Protein AF-A0AAW2YTI5-F1 (afdb_monomer_lite)

Radius of gyration: 18.24 Å; chains: 1; bounding box: 39×49×53 Å

InterPro domains:
  IPR006816 ELMO domain [PF04727] (7-137)
  IPR006816 ELMO domain [PS51335] (1-170)
  IPR050868 Engulfment and cell motility domain-containing protein [PTHR12771] (9-167)

Organism: NCBI:txid1008807

Sequence (194 aa):
MYRETVHNDPRWPEVGFQGSNPSTDFRGMGLLSLTSLLYIAQVHSDKAIRMTTRTYPLCCTIINITNYVMSKLSKPGPKNTGSVVDNKSPMLKLMEGEMKSVDFQKRCLVNNQAFLFEEMLWMVTELFDAIWTTRQEGWDISELKNNETAHYFKFGEVFKETKSVVNATLDKHPPHYGTFKYLLNFDGLYDYNK

Secondary structure (DSSP, 8-state):
-TTTSSSS-THHHHTT-SSS-GGGGGGTTHHHHHHHHHHHHHHSHHHHHHHTTSSS-HHHHHHHHHHHHHHHHSPPS------------HHHHHHHHHHHSHHHHHHHHHHT---HHHHHHHHHHHHHHHHHHHHHTTS-HHHHHH-HHHHHHHHHHHHHHHHHHHHHHHTT--SSHHHHHHHTTGGGT--TT-

pLDDT: mean 85.11, std 15.08, range [34.66, 97.62]

Foldseek 3Di:
DVVVCQAQCQCLVLQAAPGRGNCVLCPPPNVQLVVLVVCCCVPVVVVSVVCSPDLHRLSSVLSVLSVVLVVQQDFDPDDPDPDPDPRGGLSRQQLVLACPDPVQVVCCVVVVDRPSSSVVSVLLSVLLVLLLVQVCVPDDVVCCVVPVPVVVVSSVVSVVVSSVLLVVLSVVSDSYVVSSSVSSVVVVRDPVPD

Structure (mmCIF, N/CA/C/O backbone):
data_AF-A0AAW2YTI5-F1
#
_entry.id   AF-A0AAW2YTI5-F1
#
loop_
_atom_site.group_PDB
_atom_site.id
_atom_site.type_symbol
_atom_site.label_atom_id
_atom_site.label_alt_id
_atom_site.label_comp_id
_atom_site.label_asym_id
_atom_site.label_entity_id
_atom_site.label_seq_id
_atom_site.pdbx_PDB_ins_code
_atom_site.Cartn_x
_atom_site.Cartn_y
_atom_site.Cartn_z
_atom_site.occupancy
_atom_site.B_iso_or_equiv
_atom_site.auth_seq_id
_atom_site.auth_comp_id
_atom_site.auth_asym_id
_atom_site.auth_atom_id
_atom_site.pdbx_PDB_model_num
ATOM 1 N N . MET A 1 1 ? 21.806 -26.061 -1.133 1.00 45.19 1 MET A N 1
ATOM 2 C CA . MET A 1 1 ? 20.938 -26.033 -2.330 1.00 45.19 1 MET A CA 1
ATOM 3 C C . MET A 1 1 ? 19.804 -25.007 -2.260 1.00 45.19 1 MET A C 1
ATOM 5 O O . MET A 1 1 ? 19.771 -24.172 -3.141 1.00 45.19 1 MET A O 1
ATOM 9 N N . TYR A 1 2 ? 18.926 -24.965 -1.242 1.00 48.97 2 TYR A N 1
ATOM 10 C CA . TYR A 1 2 ? 17.795 -23.999 -1.224 1.00 48.97 2 TYR A CA 1
ATOM 11 C C . TYR A 1 2 ? 18.155 -22.520 -0.960 1.00 48.97 2 TYR A C 1
ATOM 13 O O . TYR A 1 2 ? 17.399 -21.632 -1.334 1.00 48.97 2 TYR A O 1
ATOM 21 N N . ARG A 1 3 ? 19.279 -22.228 -0.289 1.00 50.12 3 ARG A N 1
ATOM 22 C CA . ARG A 1 3 ? 19.671 -20.841 0.048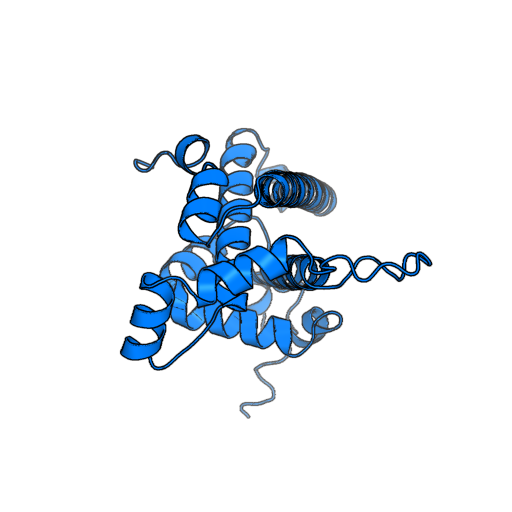 1.00 50.12 3 ARG A CA 1
ATOM 23 C C . ARG A 1 3 ? 20.358 -20.091 -1.098 1.00 50.12 3 ARG A C 1
ATOM 25 O O . ARG A 1 3 ? 20.336 -18.869 -1.104 1.00 50.12 3 ARG A O 1
ATOM 32 N N . GLU A 1 4 ? 20.948 -20.803 -2.054 1.00 51.00 4 GLU A N 1
ATOM 33 C CA . GLU A 1 4 ? 21.700 -20.188 -3.160 1.00 51.00 4 GLU A CA 1
ATOM 34 C C . GLU A 1 4 ? 20.786 -19.695 -4.287 1.00 51.00 4 GLU A C 1
ATOM 36 O O . GLU A 1 4 ? 21.157 -18.767 -4.989 1.00 51.00 4 GLU A O 1
ATOM 41 N N . THR A 1 5 ? 19.574 -20.246 -4.421 1.00 57.03 5 THR A N 1
ATOM 42 C CA . THR A 1 5 ? 18.624 -19.890 -5.490 1.00 57.03 5 THR A CA 1
ATOM 43 C C . THR A 1 5 ? 17.736 -18.687 -5.165 1.00 57.03 5 THR A C 1
ATOM 45 O O . THR A 1 5 ? 17.035 -18.199 -6.040 1.00 57.03 5 THR A O 1
ATOM 48 N N . VAL A 1 6 ? 17.711 -18.221 -3.910 1.00 65.25 6 VAL A N 1
ATOM 49 C CA . VAL A 1 6 ? 16.888 -17.065 -3.494 1.00 65.25 6 VAL A CA 1
ATOM 50 C C . VAL A 1 6 ? 17.584 -15.746 -3.840 1.00 65.25 6 VAL A C 1
ATOM 52 O O . VAL A 1 6 ? 16.923 -14.747 -4.111 1.00 65.25 6 VAL A O 1
ATOM 55 N N . HIS A 1 7 ? 18.916 -15.741 -3.862 1.00 73.56 7 HIS A N 1
ATOM 56 C CA . HIS A 1 7 ? 19.713 -14.597 -4.281 1.00 73.56 7 HIS A CA 1
ATOM 57 C C . HIS A 1 7 ? 20.048 -14.730 -5.768 1.00 73.56 7 HIS A C 1
ATOM 59 O O . HIS A 1 7 ? 20.481 -15.785 -6.212 1.00 73.56 7 HIS A O 1
ATOM 65 N N . ASN A 1 8 ? 19.903 -13.641 -6.517 1.00 80.06 8 ASN A N 1
ATOM 66 C CA . ASN A 1 8 ? 20.180 -13.556 -7.952 1.00 80.06 8 ASN A CA 1
ATOM 67 C C . ASN A 1 8 ? 19.191 -14.302 -8.869 1.00 80.06 8 ASN A C 1
ATOM 69 O O . ASN A 1 8 ? 19.580 -14.778 -9.932 1.00 80.06 8 ASN A O 1
ATOM 73 N N . ASP A 1 9 ? 17.910 -14.349 -8.498 1.00 86.12 9 ASP A N 1
ATOM 74 C CA . ASP A 1 9 ? 16.844 -14.875 -9.362 1.00 86.12 9 ASP A CA 1
ATOM 75 C C . ASP A 1 9 ? 16.260 -13.755 -10.256 1.00 86.12 9 ASP A C 1
ATOM 77 O O . ASP A 1 9 ? 15.868 -12.704 -9.734 1.00 86.12 9 ASP A O 1
ATOM 81 N N . PRO A 1 10 ? 16.187 -13.933 -11.589 1.00 86.75 10 PRO A N 1
ATOM 82 C CA . PRO A 1 10 ? 15.644 -12.925 -12.504 1.00 86.75 10 PRO A CA 1
ATOM 83 C C . PRO A 1 10 ? 14.136 -12.679 -12.344 1.00 86.75 10 PRO A C 1
ATOM 85 O O . PRO A 1 10 ? 13.635 -11.690 -12.870 1.00 86.75 10 PRO A O 1
ATOM 88 N N . ARG A 1 11 ? 13.417 -13.524 -11.593 1.00 89.62 11 ARG A N 1
ATOM 89 C CA . ARG A 1 11 ? 11.980 -13.360 -11.330 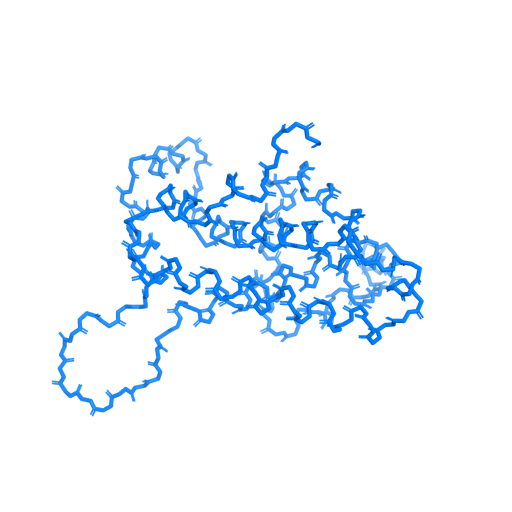1.00 89.62 11 ARG A CA 1
ATOM 90 C C . ARG A 1 11 ? 11.671 -12.293 -10.280 1.00 89.62 11 ARG A C 1
ATOM 92 O O . ARG A 1 11 ? 10.539 -11.829 -10.192 1.00 89.62 11 ARG A O 1
ATOM 99 N N . TRP A 1 12 ? 12.647 -11.868 -9.473 1.00 92.88 12 TRP A N 1
ATOM 100 C CA . TRP A 1 12 ? 12.417 -10.819 -8.469 1.00 92.88 12 TRP A CA 1
ATOM 101 C C . TRP A 1 12 ? 12.031 -9.461 -9.084 1.00 92.88 12 TRP A C 1
ATOM 103 O O . TRP A 1 12 ? 11.065 -8.856 -8.610 1.00 92.88 12 TRP A O 1
ATOM 113 N N . PRO A 1 13 ? 12.689 -8.995 -10.162 1.00 91.38 13 PRO A N 1
ATOM 114 C CA . PRO A 1 13 ? 12.209 -7.855 -10.937 1.00 91.38 13 PRO A CA 1
ATOM 115 C C . PRO A 1 13 ? 10.782 -8.004 -11.479 1.00 91.38 13 PRO A C 1
ATOM 117 O O . PRO A 1 13 ? 10.057 -7.015 -11.517 1.00 91.38 13 PRO A O 1
ATOM 120 N N . GLU A 1 14 ? 10.344 -9.216 -11.845 1.00 90.56 14 GLU A N 1
ATOM 121 C CA . GLU A 1 14 ? 8.995 -9.450 -12.397 1.00 90.56 14 GLU A CA 1
ATOM 122 C C . GLU A 1 14 ? 7.881 -9.144 -11.386 1.00 90.56 14 GLU A C 1
ATOM 124 O O . GLU A 1 14 ? 6.795 -8.716 -11.767 1.00 90.56 14 GLU A O 1
ATOM 129 N N . VAL A 1 15 ? 8.151 -9.312 -10.087 1.00 91.81 15 VAL A N 1
ATOM 130 C CA . VAL A 1 15 ? 7.223 -8.929 -9.006 1.00 91.81 15 VAL A CA 1
ATOM 131 C C . VAL A 1 15 ? 7.500 -7.523 -8.452 1.00 91.81 15 VAL A C 1
ATOM 133 O O . VAL A 1 15 ? 6.789 -7.036 -7.572 1.00 91.81 15 VAL A O 1
ATOM 136 N N . GLY A 1 16 ? 8.504 -6.829 -8.995 1.00 92.75 16 GLY A N 1
ATOM 137 C CA . GLY A 1 16 ? 8.783 -5.426 -8.710 1.00 92.75 16 GLY A CA 1
ATOM 138 C C . GLY A 1 16 ? 9.789 -5.165 -7.590 1.00 92.75 16 GLY A C 1
ATOM 139 O O . GLY A 1 16 ? 9.634 -4.164 -6.893 1.00 92.75 16 GLY A O 1
ATOM 140 N N . PHE A 1 17 ? 10.784 -6.035 -7.387 1.00 93.88 17 PHE A N 1
ATOM 141 C CA . PHE A 1 17 ? 12.017 -5.676 -6.665 1.00 93.88 17 PHE A CA 1
ATOM 142 C C . PHE A 1 17 ? 12.999 -4.935 -7.589 1.00 93.88 17 PHE A C 1
ATOM 144 O O . PHE A 1 17 ? 12.966 -5.132 -8.802 1.00 93.88 17 PHE A O 1
ATOM 151 N N . GLN A 1 18 ? 13.896 -4.105 -7.040 1.00 88.94 18 GLN A N 1
ATOM 152 C CA . GLN A 1 18 ? 14.843 -3.314 -7.844 1.00 88.94 18 GLN A CA 1
ATOM 153 C C . GLN A 1 18 ? 15.870 -4.181 -8.597 1.00 88.94 18 GLN A C 1
ATOM 155 O O . GLN A 1 18 ? 16.417 -3.762 -9.616 1.00 88.94 18 GLN A O 1
ATOM 160 N N . GLY A 1 19 ? 16.147 -5.393 -8.117 1.00 87.50 19 GLY A N 1
ATOM 161 C CA . GLY A 1 19 ? 17.081 -6.303 -8.766 1.00 87.50 19 GLY A CA 1
ATOM 162 C C . GLY A 1 19 ? 16.820 -7.762 -8.428 1.00 87.50 19 GLY A C 1
ATOM 163 O O . GLY A 1 19 ? 15.859 -8.117 -7.751 1.00 87.50 19 GLY A O 1
ATOM 164 N N . SER A 1 20 ? 17.729 -8.622 -8.873 1.00 86.56 20 SER A N 1
ATOM 165 C CA . SER A 1 20 ? 17.671 -10.071 -8.663 1.00 86.56 20 SER A CA 1
ATOM 166 C C . SER A 1 20 ? 17.970 -10.501 -7.218 1.00 86.56 20 SER A C 1
ATOM 168 O O . SER A 1 20 ? 17.954 -11.690 -6.905 1.00 86.56 20 SER A O 1
ATOM 170 N N . ASN A 1 21 ? 18.269 -9.562 -6.316 1.00 88.56 21 ASN A N 1
ATOM 171 C CA . ASN A 1 21 ? 18.487 -9.832 -4.901 1.00 88.56 21 ASN A CA 1
ATOM 172 C C . ASN A 1 21 ? 17.593 -8.930 -4.026 1.00 88.56 21 ASN A C 1
ATOM 174 O O . ASN A 1 21 ? 17.994 -7.803 -3.705 1.00 88.56 21 ASN A O 1
ATOM 178 N N . PRO A 1 22 ? 16.428 -9.433 -3.578 1.00 87.19 22 PRO A N 1
ATOM 179 C CA . PRO A 1 22 ? 15.433 -8.637 -2.859 1.00 87.19 22 PRO A CA 1
ATOM 180 C C . PRO A 1 22 ? 15.916 -8.184 -1.476 1.00 87.19 22 PRO A C 1
ATOM 182 O O . PRO A 1 22 ? 15.353 -7.265 -0.886 1.00 87.19 22 PRO A O 1
ATOM 185 N N . SER A 1 23 ? 16.978 -8.795 -0.928 1.00 85.69 23 SER A N 1
ATOM 186 C CA . SER A 1 23 ? 17.514 -8.401 0.382 1.00 85.69 23 SER A CA 1
ATOM 187 C C . SER A 1 23 ? 17.994 -6.948 0.414 1.00 85.69 23 SER A C 1
ATOM 189 O O . SER A 1 23 ? 17.976 -6.312 1.469 1.00 85.69 23 SER A O 1
ATOM 191 N N . THR A 1 24 ? 18.387 -6.403 -0.740 1.00 85.12 24 THR A N 1
ATOM 192 C CA . THR A 1 24 ? 18.879 -5.027 -0.859 1.00 85.12 24 THR A CA 1
ATOM 193 C C . THR A 1 24 ? 17.763 -3.979 -0.773 1.00 85.12 24 THR A C 1
ATOM 195 O O . THR A 1 24 ? 18.015 -2.856 -0.327 1.00 85.12 24 THR A O 1
ATOM 198 N N . ASP A 1 25 ? 16.526 -4.340 -1.110 1.00 86.50 25 ASP A N 1
ATOM 199 C CA . ASP A 1 25 ? 15.356 -3.457 -1.053 1.00 86.50 25 ASP A CA 1
ATOM 200 C C . ASP A 1 25 ? 14.852 -3.260 0.387 1.00 86.50 25 ASP A C 1
ATOM 202 O O . ASP A 1 25 ? 14.301 -2.216 0.741 1.00 86.50 25 ASP A O 1
ATOM 206 N N . PHE A 1 26 ? 15.112 -4.222 1.277 1.00 87.25 26 PHE A N 1
ATOM 207 C CA . PHE A 1 26 ? 14.678 -4.167 2.676 1.00 87.25 26 PHE A CA 1
ATOM 208 C C . PHE A 1 26 ? 15.555 -3.290 3.581 1.00 87.25 26 PHE A C 1
ATOM 210 O O . PHE A 1 26 ? 15.315 -3.229 4.784 1.00 87.25 26 PHE A O 1
ATOM 217 N N . ARG A 1 27 ? 16.551 -2.569 3.049 1.00 77.94 27 ARG A N 1
ATOM 218 C CA . ARG A 1 27 ? 17.496 -1.775 3.864 1.00 77.94 27 ARG A CA 1
ATOM 219 C C . ARG A 1 27 ? 16.834 -0.686 4.722 1.00 77.94 27 ARG A C 1
ATOM 221 O O . ARG A 1 27 ? 17.380 -0.349 5.766 1.00 77.94 27 ARG A O 1
ATOM 228 N N . GLY A 1 28 ? 15.684 -0.146 4.307 1.00 74.00 28 GLY A N 1
ATOM 229 C CA . GLY A 1 28 ? 14.976 0.908 5.049 1.00 74.00 28 GLY A CA 1
ATOM 230 C C . GLY A 1 28 ? 14.057 0.393 6.164 1.00 74.00 28 GLY A C 1
ATOM 231 O O . GLY A 1 28 ? 14.125 0.868 7.291 1.00 74.00 28 GLY A O 1
ATOM 232 N N . MET A 1 29 ? 13.202 -0.584 5.851 1.00 88.69 29 MET A N 1
ATOM 233 C CA . MET A 1 29 ? 12.127 -1.059 6.742 1.00 88.69 29 MET A CA 1
ATOM 234 C C . MET A 1 29 ? 12.334 -2.489 7.264 1.00 88.69 29 MET A C 1
ATOM 236 O O . MET A 1 29 ? 11.550 -2.970 8.083 1.00 88.69 29 MET A O 1
ATOM 240 N N . GLY A 1 30 ? 13.382 -3.174 6.801 1.00 90.94 30 GLY A N 1
ATOM 241 C CA . GLY A 1 30 ? 13.791 -4.496 7.259 1.00 90.94 30 GLY A CA 1
ATOM 242 C C . GLY A 1 30 ? 12.652 -5.510 7.274 1.00 90.94 30 GLY A C 1
ATOM 243 O O . GLY A 1 30 ? 11.911 -5.672 6.301 1.00 90.94 30 GLY A O 1
ATOM 244 N N . LEU A 1 31 ? 12.513 -6.173 8.423 1.00 92.38 31 LEU A N 1
ATOM 245 C CA . LEU A 1 31 ? 11.520 -7.215 8.654 1.00 92.38 31 LEU A CA 1
ATOM 246 C C . LEU A 1 31 ? 10.077 -6.719 8.493 1.00 92.38 31 LEU A C 1
ATOM 248 O O . LEU A 1 31 ? 9.251 -7.499 8.038 1.00 92.38 31 LEU A O 1
ATOM 252 N N . LEU A 1 32 ? 9.775 -5.447 8.794 1.00 93.25 32 LEU A N 1
ATOM 253 C CA . LEU A 1 32 ? 8.405 -4.933 8.681 1.00 93.25 32 LEU A CA 1
ATOM 254 C C . LEU A 1 32 ? 7.916 -4.971 7.232 1.00 93.25 32 LEU A C 1
ATOM 256 O O . LEU A 1 32 ? 6.821 -5.443 6.958 1.00 93.25 32 LEU A O 1
ATOM 260 N N . SER A 1 33 ? 8.744 -4.528 6.285 1.00 93.81 33 SER A N 1
ATOM 261 C CA . SER A 1 33 ? 8.383 -4.622 4.869 1.00 93.81 33 SER A CA 1
ATOM 262 C C . SER A 1 33 ? 8.297 -6.064 4.374 1.00 93.81 33 SER A C 1
ATOM 264 O O . SER A 1 33 ? 7.489 -6.352 3.494 1.00 93.81 33 SER A O 1
ATOM 266 N N . LEU A 1 34 ? 9.094 -6.979 4.933 1.00 94.06 34 LEU A N 1
ATOM 267 C CA . LEU A 1 34 ? 8.994 -8.398 4.597 1.00 94.06 34 LEU A CA 1
ATOM 268 C C . LEU A 1 34 ? 7.668 -8.996 5.090 1.00 94.06 34 LEU A C 1
ATOM 270 O O . LEU A 1 34 ? 6.979 -9.659 4.317 1.00 94.06 34 LEU A O 1
ATOM 274 N N . THR A 1 35 ? 7.282 -8.748 6.344 1.00 94.12 35 THR A N 1
ATOM 275 C CA . THR A 1 35 ? 6.013 -9.250 6.896 1.00 94.12 35 THR A CA 1
ATOM 276 C C . THR A 1 35 ? 4.810 -8.628 6.194 1.00 94.12 35 THR A C 1
ATOM 278 O O . THR A 1 35 ? 3.861 -9.343 5.892 1.00 94.12 35 THR A O 1
ATOM 281 N N . SER A 1 36 ? 4.887 -7.344 5.833 1.00 94.62 36 SER A N 1
ATOM 282 C CA . SER A 1 36 ? 3.901 -6.660 4.989 1.00 94.62 36 SER A CA 1
ATOM 283 C C . SER A 1 36 ? 3.696 -7.345 3.632 1.00 94.62 36 SER A C 1
ATOM 285 O O . SER A 1 36 ? 2.563 -7.585 3.216 1.00 94.62 36 SER A O 1
ATOM 287 N N . LEU A 1 37 ? 4.786 -7.678 2.930 1.00 95.25 37 LEU A N 1
ATOM 288 C CA . LEU A 1 37 ? 4.711 -8.376 1.642 1.00 95.25 37 LEU A CA 1
ATOM 289 C C . LEU A 1 37 ? 4.126 -9.782 1.793 1.00 95.25 37 LEU A C 1
ATOM 291 O O . LEU A 1 37 ? 3.295 -10.184 0.982 1.00 95.25 37 LEU A O 1
ATOM 295 N N . LEU A 1 38 ? 4.531 -10.516 2.835 1.00 93.94 38 LEU A N 1
ATOM 296 C CA . LEU A 1 38 ? 4.000 -11.850 3.124 1.00 93.94 38 LEU A CA 1
ATOM 297 C C . LEU A 1 38 ? 2.502 -11.807 3.426 1.00 93.94 38 LEU A C 1
ATOM 299 O O . LEU A 1 38 ? 1.760 -12.621 2.883 1.00 93.94 38 LEU A O 1
ATOM 303 N N . TYR A 1 39 ? 2.059 -10.836 4.227 1.00 93.56 39 TYR A N 1
ATOM 304 C CA . TYR A 1 39 ? 0.644 -10.619 4.501 1.00 93.56 39 TYR A CA 1
ATOM 305 C C . TYR A 1 39 ? -0.146 -10.427 3.208 1.00 93.56 39 TYR A C 1
ATOM 307 O O . TYR A 1 39 ? -1.093 -11.161 2.948 1.00 93.56 39 TYR A O 1
ATOM 315 N N . ILE A 1 40 ? 0.278 -9.488 2.357 1.00 93.69 40 ILE A N 1
ATOM 316 C CA . ILE A 1 40 ? -0.415 -9.189 1.099 1.00 93.69 40 ILE A CA 1
ATOM 317 C C . ILE A 1 40 ? -0.439 -10.416 0.182 1.00 93.69 40 ILE A C 1
ATOM 319 O O . ILE A 1 40 ? -1.480 -10.733 -0.390 1.00 93.69 40 ILE A O 1
ATOM 323 N N . ALA A 1 41 ? 0.679 -11.136 0.069 1.00 93.62 41 ALA A N 1
ATOM 324 C CA . ALA A 1 41 ? 0.770 -12.332 -0.762 1.00 93.62 41 ALA A CA 1
ATOM 325 C C . ALA A 1 41 ? -0.140 -13.474 -0.277 1.00 93.62 41 ALA A C 1
ATOM 327 O O . ALA A 1 41 ? -0.602 -14.261 -1.097 1.00 93.62 41 ALA A O 1
ATOM 328 N N . GLN A 1 42 ? -0.399 -13.572 1.030 1.00 91.69 42 GLN A N 1
ATOM 329 C CA . GLN A 1 42 ? -1.220 -14.633 1.621 1.00 91.69 42 GLN A CA 1
ATOM 330 C C . GLN A 1 42 ? -2.703 -14.261 1.723 1.00 91.69 42 GLN A C 1
ATOM 332 O O . GLN A 1 42 ? -3.557 -15.118 1.523 1.00 91.69 42 GLN A O 1
ATOM 337 N N . VAL A 1 43 ? -3.013 -13.001 2.037 1.00 90.31 43 VAL A N 1
ATOM 338 C CA . VAL A 1 43 ? -4.378 -12.538 2.340 1.00 90.31 43 VAL A CA 1
ATOM 339 C C . VAL A 1 43 ? -5.047 -11.872 1.138 1.00 90.31 43 VAL A C 1
ATOM 341 O O . VAL A 1 43 ? -6.260 -11.979 0.965 1.00 90.31 43 VAL A O 1
ATOM 344 N N . HIS A 1 44 ? -4.270 -11.228 0.267 1.00 91.38 44 HIS A N 1
ATOM 345 C CA . HIS A 1 44 ? -4.767 -10.532 -0.924 1.00 91.38 44 HIS A CA 1
ATOM 346 C C . HIS A 1 44 ? -4.158 -11.085 -2.220 1.00 91.38 44 HIS A C 1
ATOM 348 O O . HIS A 1 44 ? -4.021 -10.345 -3.199 1.00 91.38 44 HIS A O 1
ATOM 354 N N . SER A 1 45 ? -3.820 -12.382 -2.233 1.00 92.75 45 SER A N 1
ATOM 355 C CA . SER A 1 45 ? -3.116 -13.078 -3.322 1.00 92.75 45 SER A CA 1
ATOM 356 C C . SER A 1 45 ? -3.653 -12.716 -4.704 1.00 92.75 45 SER A C 1
ATOM 358 O O . SER A 1 45 ? -2.900 -12.266 -5.563 1.00 92.75 45 SER A O 1
ATOM 360 N N . ASP A 1 46 ? -4.964 -12.829 -4.907 1.00 92.38 46 ASP A N 1
ATOM 361 C CA . ASP A 1 46 ? -5.578 -12.670 -6.225 1.00 92.38 46 ASP A CA 1
ATOM 362 C C . ASP A 1 46 ? -5.399 -11.256 -6.779 1.00 92.38 46 ASP A C 1
ATOM 364 O O . ASP A 1 46 ? -5.122 -11.073 -7.966 1.00 92.38 46 ASP A O 1
ATOM 368 N N . LYS A 1 47 ? -5.560 -10.232 -5.932 1.00 92.81 47 LYS A N 1
ATOM 369 C CA . LYS A 1 47 ? -5.400 -8.832 -6.346 1.00 92.81 47 LYS A CA 1
ATOM 370 C C . LYS A 1 47 ? -3.923 -8.455 -6.440 1.00 92.81 47 LYS A C 1
ATOM 372 O O . LYS A 1 47 ? -3.556 -7.759 -7.381 1.00 92.81 47 LYS A O 1
ATOM 377 N N . ALA A 1 48 ? -3.079 -8.965 -5.544 1.00 93.44 48 ALA A N 1
ATOM 378 C CA . ALA A 1 48 ? -1.635 -8.770 -5.601 1.00 93.44 48 ALA A CA 1
ATOM 379 C C . ALA A 1 48 ? -1.031 -9.345 -6.893 1.00 93.44 48 ALA A C 1
ATOM 381 O O . ALA A 1 48 ? -0.275 -8.648 -7.561 1.00 93.44 48 ALA A O 1
ATOM 382 N N . ILE A 1 49 ? -1.435 -10.553 -7.306 1.00 93.88 49 ILE A N 1
ATOM 383 C CA . ILE A 1 49 ? -1.021 -11.168 -8.578 1.00 93.88 49 ILE A CA 1
ATOM 384 C C . ILE A 1 49 ? -1.458 -10.310 -9.772 1.00 93.88 49 ILE A C 1
ATOM 386 O O . ILE A 1 49 ? -0.690 -10.117 -10.705 1.00 93.88 49 ILE A O 1
ATOM 390 N N . ARG A 1 50 ? -2.661 -9.722 -9.757 1.00 93.75 50 ARG A N 1
ATOM 391 C CA . ARG A 1 50 ? -3.049 -8.771 -10.818 1.00 93.75 50 ARG A CA 1
ATOM 392 C C . ARG A 1 50 ? -2.187 -7.510 -10.808 1.00 93.75 50 ARG A C 1
ATOM 394 O O . ARG A 1 50 ? -1.866 -6.978 -11.863 1.00 93.75 50 ARG A O 1
ATOM 401 N N . MET A 1 51 ? -1.792 -7.029 -9.632 1.00 94.69 51 MET A N 1
ATOM 402 C CA . MET A 1 51 ? -0.931 -5.854 -9.524 1.00 94.69 51 MET A CA 1
ATOM 403 C C . MET A 1 51 ? 0.505 -6.108 -10.015 1.00 94.69 51 MET A C 1
ATOM 405 O O . MET A 1 51 ? 1.174 -5.148 -10.389 1.00 94.69 51 MET A O 1
ATOM 409 N N . THR A 1 52 ? 0.987 -7.357 -10.091 1.00 93.12 52 THR A N 1
ATOM 410 C CA . THR A 1 52 ? 2.318 -7.635 -10.671 1.00 93.12 52 THR A CA 1
ATOM 411 C C . THR A 1 52 ? 2.367 -7.389 -12.178 1.00 93.12 52 THR A C 1
ATOM 413 O O . THR A 1 52 ? 3.448 -7.253 -12.734 1.00 93.12 52 THR A O 1
ATOM 416 N N . THR A 1 53 ? 1.220 -7.294 -12.860 1.00 91.06 53 THR A N 1
ATOM 417 C CA . THR A 1 53 ? 1.171 -6.955 -14.292 1.00 91.06 53 THR A CA 1
ATOM 418 C C . THR A 1 53 ? 1.139 -5.446 -14.543 1.00 91.06 53 THR A C 1
ATOM 420 O O . THR A 1 53 ? 1.020 -5.014 -15.692 1.00 91.06 53 THR A O 1
ATOM 423 N N . ARG A 1 54 ? 1.170 -4.622 -13.488 1.00 91.25 54 ARG A N 1
ATOM 424 C CA . ARG A 1 54 ? 1.215 -3.163 -13.613 1.00 91.25 54 ARG A CA 1
ATOM 425 C C . ARG A 1 54 ? 2.592 -2.721 -14.079 1.00 91.25 54 ARG A C 1
ATOM 427 O O . ARG A 1 54 ? 3.593 -3.403 -13.907 1.00 91.25 54 ARG A O 1
ATOM 434 N N . THR A 1 55 ? 2.646 -1.526 -14.652 1.00 91.38 55 THR A N 1
ATOM 435 C CA . THR A 1 55 ? 3.914 -0.934 -15.086 1.00 91.38 55 THR A CA 1
ATOM 436 C C . THR A 1 55 ? 4.743 -0.386 -13.927 1.00 91.38 55 THR A C 1
ATOM 438 O O . THR A 1 55 ? 5.882 -0.010 -14.161 1.00 91.38 55 THR A O 1
ATOM 441 N N . TYR A 1 56 ? 4.212 -0.303 -12.701 1.00 93.38 56 TYR A N 1
ATOM 442 C CA . TYR A 1 56 ? 4.977 0.089 -11.514 1.00 93.38 56 TYR A CA 1
ATOM 443 C C . TYR A 1 56 ? 5.534 -1.138 -10.766 1.00 93.38 56 TYR A C 1
ATOM 445 O O . TYR A 1 56 ? 4.909 -2.197 -10.777 1.00 93.38 56 TYR A O 1
ATOM 453 N N . PRO A 1 57 ? 6.672 -1.010 -10.060 1.00 94.44 57 PRO A N 1
ATOM 454 C CA . PRO A 1 57 ? 7.272 -2.112 -9.312 1.00 94.44 57 PRO A CA 1
ATOM 455 C C . PRO A 1 57 ? 6.496 -2.379 -8.011 1.00 94.44 57 PRO A C 1
ATOM 457 O O . PRO A 1 57 ? 6.647 -1.644 -7.030 1.00 94.44 57 PRO A O 1
ATOM 460 N N . LEU A 1 58 ? 5.646 -3.413 -7.987 1.00 95.88 58 LEU A N 1
ATOM 461 C CA . LEU A 1 58 ? 4.746 -3.705 -6.861 1.00 95.88 58 LEU A CA 1
ATOM 462 C C . LEU A 1 58 ? 5.480 -3.838 -5.518 1.00 95.88 58 LEU A C 1
ATOM 464 O O . LEU A 1 58 ? 5.113 -3.148 -4.564 1.00 95.88 58 LEU A O 1
ATOM 468 N N . CYS A 1 59 ? 6.522 -4.670 -5.421 1.00 95.94 59 CYS A N 1
ATOM 469 C CA . CYS A 1 59 ? 7.236 -4.857 -4.153 1.00 95.94 59 CYS A CA 1
ATOM 470 C C . CYS A 1 59 ? 7.888 -3.560 -3.648 1.00 95.94 59 CYS A C 1
ATOM 472 O O . CYS A 1 59 ? 7.673 -3.187 -2.492 1.00 95.94 59 CYS A O 1
ATOM 474 N N . CYS A 1 60 ? 8.598 -2.817 -4.503 1.00 95.19 60 CYS A N 1
ATOM 475 C CA . CYS A 1 60 ? 9.143 -1.499 -4.154 1.00 95.19 60 CYS A CA 1
ATOM 476 C C . CYS A 1 60 ? 8.049 -0.518 -3.707 1.00 95.19 60 CYS A C 1
ATOM 478 O O . CYS A 1 60 ? 8.241 0.259 -2.769 1.00 95.19 60 CYS A O 1
ATOM 480 N N . THR A 1 61 ? 6.877 -0.570 -4.341 1.00 96.69 61 THR A N 1
A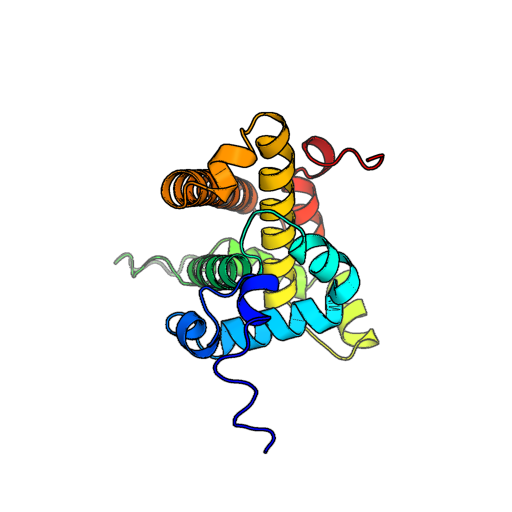TOM 481 C CA . THR A 1 61 ? 5.719 0.257 -3.976 1.00 96.69 61 THR A CA 1
ATOM 482 C C . THR A 1 61 ? 5.232 -0.072 -2.571 1.00 96.69 61 THR A C 1
ATOM 484 O O . THR A 1 61 ? 5.115 0.829 -1.743 1.00 96.69 61 THR A O 1
ATOM 487 N N . ILE A 1 62 ? 5.026 -1.353 -2.259 1.00 97.06 62 ILE A N 1
ATOM 488 C CA . ILE A 1 62 ? 4.601 -1.808 -0.928 1.00 97.06 62 ILE A CA 1
ATOM 489 C C . ILE A 1 62 ? 5.645 -1.440 0.134 1.00 97.06 62 ILE A C 1
ATOM 491 O O . ILE A 1 62 ? 5.279 -0.985 1.219 1.00 97.06 62 ILE A O 1
ATOM 495 N N . ILE A 1 63 ? 6.941 -1.567 -0.166 1.00 96.12 63 ILE A N 1
ATOM 496 C CA . ILE A 1 63 ? 8.026 -1.157 0.740 1.00 96.12 63 ILE A CA 1
ATOM 497 C C . ILE A 1 63 ? 7.946 0.351 1.029 1.00 96.12 63 ILE A C 1
ATOM 499 O O . ILE A 1 63 ? 8.003 0.769 2.189 1.00 96.12 63 ILE A O 1
ATOM 503 N N . ASN A 1 64 ? 7.753 1.171 -0.006 1.00 96.25 64 ASN A N 1
ATOM 504 C CA . ASN A 1 64 ? 7.614 2.620 0.128 1.00 96.25 64 ASN A CA 1
ATOM 505 C C . ASN A 1 64 ? 6.346 3.021 0.898 1.00 96.25 64 ASN A C 1
ATOM 507 O O . ASN A 1 64 ? 6.398 3.919 1.745 1.00 96.25 64 ASN A O 1
ATOM 511 N N . ILE A 1 65 ? 5.216 2.353 0.646 1.00 97.56 65 ILE A N 1
ATOM 512 C CA . ILE A 1 65 ? 3.967 2.566 1.389 1.00 97.56 65 ILE A CA 1
ATOM 513 C C . ILE A 1 65 ? 4.136 2.134 2.849 1.00 97.56 65 ILE A C 1
ATOM 515 O O . ILE A 1 65 ? 3.702 2.864 3.734 1.00 97.56 65 ILE A O 1
ATOM 519 N N . THR A 1 66 ? 4.825 1.024 3.124 1.00 96.62 66 THR A N 1
ATOM 520 C CA . THR A 1 66 ? 5.111 0.555 4.492 1.00 96.62 66 THR A CA 1
ATOM 521 C C . THR A 1 66 ? 5.850 1.625 5.288 1.00 96.62 66 THR A C 1
ATOM 523 O O . THR A 1 66 ? 5.431 1.979 6.391 1.00 96.62 66 THR A O 1
ATOM 526 N N . ASN A 1 67 ? 6.897 2.213 4.703 1.00 95.38 67 ASN A N 1
ATOM 527 C CA . ASN A 1 67 ? 7.609 3.335 5.312 1.00 95.38 67 ASN A CA 1
ATOM 528 C C . ASN A 1 67 ? 6.689 4.551 5.532 1.00 95.38 67 ASN A C 1
ATOM 530 O O . ASN A 1 67 ? 6.687 5.163 6.600 1.00 95.38 67 ASN A O 1
ATOM 534 N N . TYR A 1 68 ? 5.857 4.890 4.542 1.00 96.31 68 TYR A N 1
ATOM 535 C CA . TYR A 1 68 ? 4.915 6.002 4.656 1.00 96.31 68 TYR A CA 1
ATOM 536 C C . TYR A 1 68 ? 3.884 5.793 5.778 1.00 96.31 68 TYR A C 1
ATOM 538 O O . TYR A 1 68 ? 3.734 6.676 6.622 1.00 96.31 68 TYR A O 1
ATOM 546 N N . VAL A 1 69 ? 3.207 4.644 5.836 1.00 96.00 69 VAL A N 1
ATOM 547 C CA . VAL A 1 69 ? 2.231 4.327 6.891 1.00 96.00 69 VAL A CA 1
ATOM 548 C C . VAL A 1 69 ? 2.904 4.360 8.260 1.00 96.00 69 VAL A C 1
ATOM 550 O O . VAL A 1 69 ? 2.390 5.009 9.172 1.00 96.00 69 VAL A O 1
ATOM 553 N N . MET A 1 70 ? 4.098 3.771 8.391 1.00 94.44 70 MET A N 1
ATOM 554 C CA . MET A 1 70 ? 4.867 3.819 9.635 1.00 94.44 70 MET A CA 1
ATOM 555 C C . MET A 1 70 ? 5.169 5.262 10.063 1.00 94.44 70 MET A C 1
ATOM 557 O O . MET A 1 70 ? 4.946 5.630 11.217 1.00 94.44 70 MET A O 1
ATOM 561 N N . SER A 1 71 ? 5.577 6.121 9.124 1.00 93.25 71 SER A N 1
ATOM 562 C CA . SER A 1 71 ? 5.846 7.537 9.409 1.00 93.25 71 SER A CA 1
ATOM 563 C C . SER A 1 71 ? 4.621 8.303 9.928 1.00 93.25 71 SER A C 1
ATOM 565 O O . SER A 1 71 ? 4.765 9.294 10.642 1.00 93.25 71 SER A O 1
ATOM 567 N N . LYS A 1 72 ? 3.406 7.847 9.592 1.00 93.50 72 LYS A N 1
ATOM 568 C CA . LYS A 1 72 ? 2.145 8.438 10.058 1.00 93.50 72 LYS A CA 1
ATOM 569 C C . LYS A 1 72 ? 1.722 7.957 11.437 1.00 93.50 72 LYS A C 1
ATOM 571 O O . LYS A 1 72 ? 0.895 8.617 12.061 1.00 93.50 72 LYS A O 1
ATOM 576 N N . LEU A 1 73 ? 2.276 6.853 11.928 1.00 89.88 73 LEU A N 1
ATOM 577 C CA . LEU A 1 73 ? 2.083 6.380 13.301 1.00 89.88 73 LEU A CA 1
ATOM 578 C C . LEU A 1 73 ? 3.013 7.088 14.286 1.00 89.88 73 LEU A C 1
ATOM 580 O O . LEU A 1 73 ? 2.657 7.282 15.448 1.00 89.88 73 LEU A O 1
ATOM 584 N N . SER A 1 74 ? 4.192 7.504 13.824 1.00 77.44 74 SER A N 1
ATOM 585 C CA . SER A 1 74 ? 5.141 8.262 14.633 1.00 77.44 74 SER A CA 1
ATOM 586 C C . SER A 1 74 ? 4.588 9.642 15.014 1.00 77.44 74 SER A C 1
ATOM 588 O O . SER A 1 74 ? 3.920 10.314 14.227 1.00 77.44 74 SER A O 1
ATOM 590 N N . LYS A 1 75 ? 4.878 10.087 16.244 1.00 65.00 75 LYS A N 1
ATOM 591 C CA . LYS A 1 75 ? 4.540 11.443 16.702 1.00 65.00 75 LYS A CA 1
ATOM 592 C C . LYS A 1 75 ? 5.254 12.481 15.820 1.00 65.00 75 LYS A C 1
ATOM 594 O O . LYS A 1 75 ? 6.408 12.241 15.454 1.00 65.00 75 LYS A O 1
ATOM 599 N N . PRO A 1 76 ? 4.662 13.661 15.545 1.00 54.62 76 PRO A N 1
ATOM 600 C CA . PRO A 1 76 ? 5.491 14.813 15.210 1.00 54.62 76 PRO A CA 1
ATOM 601 C C . PRO A 1 76 ? 6.493 15.005 16.360 1.00 54.62 76 PRO A C 1
ATOM 603 O O . PRO A 1 76 ? 6.124 14.834 17.525 1.00 54.62 76 PRO A O 1
ATOM 606 N N . GLY A 1 77 ? 7.764 15.276 16.043 1.00 54.03 77 GLY A N 1
ATOM 607 C CA . GLY A 1 77 ? 8.824 15.456 17.044 1.00 54.03 77 GLY A CA 1
ATOM 608 C C . GLY A 1 77 ? 8.411 16.415 18.174 1.00 54.03 77 GLY A C 1
ATOM 609 O O . GLY A 1 77 ? 7.476 17.201 17.998 1.00 54.03 77 GLY A O 1
ATOM 610 N N . PRO A 1 78 ? 9.062 16.344 19.348 1.00 53.53 78 PRO A N 1
ATOM 611 C CA . PRO A 1 78 ? 8.608 17.037 20.549 1.00 53.53 78 PRO A CA 1
ATOM 612 C C . PRO A 1 78 ? 8.366 18.526 20.277 1.00 53.53 78 PRO A C 1
ATOM 614 O O . PRO A 1 78 ? 9.297 19.284 20.018 1.00 53.53 78 PRO A O 1
ATOM 617 N N . LYS A 1 79 ? 7.102 18.957 20.360 1.00 53.44 79 LYS A N 1
ATOM 618 C CA . LYS A 1 79 ? 6.787 20.366 20.585 1.00 53.44 79 LYS A CA 1
ATOM 619 C C . LYS A 1 79 ? 6.968 20.601 22.080 1.00 53.44 79 LYS A C 1
ATOM 621 O O . LYS A 1 79 ? 6.242 20.017 22.881 1.00 53.44 79 LYS A O 1
ATOM 626 N N . ASN A 1 80 ? 7.959 21.411 22.447 1.00 49.31 80 ASN A N 1
ATOM 627 C CA . ASN A 1 80 ? 8.139 21.927 23.805 1.00 49.31 80 ASN A CA 1
ATOM 628 C C . ASN A 1 80 ? 6.932 22.800 24.179 1.00 49.31 80 ASN A C 1
ATOM 630 O O . ASN A 1 80 ? 6.980 24.021 24.087 1.00 49.31 80 ASN A O 1
ATOM 634 N N . THR A 1 81 ? 5.829 22.179 24.575 1.00 53.53 81 THR A N 1
ATOM 635 C CA . THR A 1 81 ? 4.681 22.853 25.177 1.00 53.53 81 THR A CA 1
ATOM 636 C C . THR A 1 81 ? 4.135 21.909 26.234 1.00 53.53 81 THR A C 1
ATOM 638 O O . THR A 1 81 ? 3.660 20.828 25.899 1.00 53.53 81 THR A O 1
ATOM 641 N N . GLY A 1 82 ? 4.274 22.281 27.508 1.00 53.00 82 GLY A N 1
ATOM 642 C CA . GLY A 1 82 ? 3.948 21.467 28.685 1.00 53.00 82 GLY A CA 1
ATOM 643 C C . GLY A 1 82 ? 2.456 21.191 28.902 1.00 53.00 82 GLY A C 1
ATOM 644 O O . GLY A 1 82 ? 1.975 21.320 30.022 1.00 53.00 82 GLY A O 1
ATOM 645 N N . SER A 1 83 ? 1.715 20.822 27.859 1.00 51.31 83 SER A N 1
ATOM 646 C CA . SER A 1 83 ? 0.307 20.443 27.932 1.00 51.31 83 SER A CA 1
ATOM 647 C C . SER A 1 83 ? 0.119 18.971 27.548 1.00 51.31 83 SER A C 1
ATOM 649 O O . SER A 1 83 ? 0.535 18.511 26.485 1.00 51.31 83 SER A O 1
ATOM 651 N N . VAL A 1 84 ? -0.533 18.216 28.436 1.00 54.00 84 VAL A N 1
ATOM 652 C CA . VAL A 1 84 ? -0.960 16.822 28.224 1.00 54.00 84 VAL A CA 1
ATOM 653 C C . VAL A 1 84 ? -2.201 16.823 27.321 1.00 54.00 84 VAL A C 1
ATOM 655 O O . VAL A 1 84 ? -3.306 16.514 27.750 1.00 54.00 84 VAL A O 1
ATOM 658 N N . VAL A 1 85 ? -2.053 17.262 26.072 1.00 58.75 85 VAL A N 1
ATOM 659 C CA . VAL A 1 85 ? -3.112 17.158 25.056 1.00 58.75 85 VAL A CA 1
ATOM 660 C C . VAL A 1 85 ? -2.927 15.823 24.341 1.00 58.75 85 VAL A C 1
ATOM 662 O O . VAL A 1 85 ? -1.795 15.468 24.026 1.00 58.75 85 VAL A O 1
ATOM 665 N N . ASP A 1 86 ? -4.009 15.070 24.120 1.00 63.16 86 ASP A N 1
ATOM 666 C CA . ASP A 1 86 ? -4.032 13.767 23.432 1.00 63.16 86 ASP A CA 1
ATOM 667 C C . ASP A 1 86 ? -3.184 13.773 22.138 1.00 63.16 86 ASP A C 1
ATOM 669 O O . ASP A 1 86 ? -3.621 14.211 21.071 1.00 63.16 86 ASP A O 1
ATOM 673 N N . ASN A 1 87 ? -1.937 13.308 22.271 1.00 70.75 87 ASN A N 1
ATOM 674 C CA . ASN A 1 87 ? -0.826 13.516 21.334 1.00 70.75 87 ASN A CA 1
ATOM 675 C C . ASN A 1 87 ? -0.663 12.350 20.339 1.00 70.75 87 ASN A C 1
ATOM 677 O O . ASN A 1 87 ? 0.449 12.015 19.922 1.00 70.75 87 ASN A O 1
ATOM 681 N N . LYS A 1 88 ? -1.758 11.653 20.025 1.00 86.88 88 LYS A N 1
ATOM 682 C CA . LYS A 1 88 ? -1.762 10.561 19.043 1.00 86.88 88 LYS A CA 1
ATOM 683 C C . LYS A 1 88 ? -1.910 11.130 17.637 1.00 86.88 88 LYS A C 1
ATOM 685 O O . LYS A 1 88 ? -2.682 12.065 17.423 1.00 86.88 88 LYS A O 1
ATOM 690 N N . SER A 1 89 ? -1.193 10.558 16.671 1.00 91.38 89 SER A N 1
ATOM 691 C CA . SER A 1 89 ? -1.362 10.941 15.269 1.00 91.38 89 SER A CA 1
ATOM 692 C C . SER A 1 89 ? -2.766 10.565 14.767 1.00 91.38 89 SER A C 1
ATOM 694 O O . SER A 1 89 ? -3.363 9.618 15.287 1.00 91.38 89 SER A O 1
ATOM 696 N N . PRO A 1 90 ? -3.303 11.246 13.738 1.00 94.56 90 PRO A N 1
ATOM 697 C CA . PRO A 1 90 ? -4.588 10.876 13.143 1.00 94.56 90 PRO A CA 1
ATOM 698 C C . PRO A 1 90 ? -4.655 9.406 12.701 1.00 94.56 90 PRO A C 1
ATOM 700 O O . PRO A 1 90 ? -5.668 8.750 12.921 1.00 94.56 90 PRO A O 1
ATOM 703 N N . MET A 1 91 ? -3.556 8.870 12.155 1.00 95.25 91 MET A N 1
ATOM 704 C CA . MET A 1 91 ? -3.451 7.456 11.778 1.00 95.25 91 MET A CA 1
ATOM 705 C C . MET A 1 91 ? -3.597 6.540 12.997 1.00 95.25 91 MET A C 1
ATOM 707 O O . MET A 1 91 ? -4.365 5.586 12.958 1.00 95.25 91 MET A O 1
ATOM 711 N N . LEU A 1 92 ? -2.905 6.848 14.100 1.00 93.81 92 LEU A N 1
ATOM 712 C CA . LEU A 1 92 ? -2.995 6.049 15.320 1.00 93.81 92 LEU A CA 1
ATOM 713 C C . LEU A 1 92 ? -4.405 6.105 15.928 1.00 93.81 92 LEU A C 1
ATOM 715 O O . LEU A 1 92 ? -4.920 5.078 16.358 1.00 93.81 92 LEU A O 1
ATOM 719 N N . LYS A 1 93 ? -5.061 7.273 15.913 1.00 93.94 93 LYS A N 1
ATOM 720 C CA . LYS A 1 93 ? -6.452 7.406 16.384 1.00 93.94 93 LYS A CA 1
ATOM 721 C C . LYS A 1 93 ? -7.424 6.577 15.541 1.00 93.94 93 LYS A C 1
ATOM 723 O O . LYS A 1 93 ? -8.284 5.904 16.102 1.00 93.94 93 LYS A O 1
ATOM 728 N N . LEU A 1 94 ? -7.259 6.586 14.218 1.00 95.44 94 LEU A N 1
ATOM 729 C CA . LEU A 1 94 ? -8.046 5.761 13.300 1.00 95.44 94 LEU A CA 1
ATOM 730 C C . LEU A 1 94 ? -7.854 4.261 13.576 1.00 95.44 94 LEU A C 1
ATOM 732 O O . LEU A 1 94 ? -8.832 3.522 13.657 1.00 95.44 94 LEU A O 1
ATOM 736 N N . MET A 1 95 ? -6.609 3.820 13.771 1.00 94.81 95 MET A N 1
ATOM 737 C CA . MET A 1 95 ? -6.281 2.433 14.123 1.00 94.81 95 MET A CA 1
ATOM 738 C C . MET A 1 95 ? -6.927 2.004 15.449 1.00 94.81 95 MET A C 1
ATOM 740 O O . MET A 1 95 ? -7.544 0.944 15.530 1.00 94.81 95 MET A O 1
ATOM 744 N N . GLU A 1 96 ? -6.855 2.842 16.484 1.00 93.19 96 GLU A N 1
ATOM 745 C CA . GLU A 1 96 ? -7.510 2.570 17.771 1.00 93.19 96 GLU A CA 1
ATOM 746 C C . GLU A 1 96 ? -9.036 2.516 17.666 1.00 93.19 96 GLU A C 1
ATOM 748 O O . GLU A 1 96 ? -9.686 1.771 18.402 1.00 93.19 96 GLU A O 1
ATOM 753 N N . GLY A 1 97 ? -9.611 3.322 16.776 1.00 94.06 97 GLY A N 1
ATOM 754 C CA . GLY A 1 97 ? -11.031 3.289 16.466 1.00 94.06 97 GLY A CA 1
ATOM 755 C C . GLY A 1 97 ? -11.443 1.990 15.771 1.00 94.06 97 GLY A C 1
ATOM 756 O O . GLY A 1 97 ? -12.400 1.344 16.197 1.00 94.06 97 GLY A O 1
ATOM 757 N N . GLU A 1 98 ? -10.663 1.533 14.787 1.00 94.19 98 GLU A N 1
ATOM 758 C CA . GLU A 1 98 ? -10.884 0.248 14.114 1.00 94.19 98 GLU A CA 1
ATOM 759 C C . GLU A 1 98 ? -10.801 -0.935 15.086 1.00 94.19 98 GLU A C 1
ATOM 761 O O . GLU A 1 98 ? -11.674 -1.799 15.049 1.00 94.19 98 GLU A O 1
ATOM 766 N N . MET A 1 99 ? -9.837 -0.948 16.015 1.00 91.88 99 MET A N 1
ATOM 767 C CA . MET A 1 99 ? -9.727 -2.002 17.041 1.00 91.88 99 MET A CA 1
ATOM 768 C C . MET A 1 99 ? -10.991 -2.158 17.900 1.00 91.88 99 MET A C 1
ATOM 770 O O . MET A 1 99 ? -11.268 -3.238 18.430 1.00 91.88 99 MET A O 1
ATOM 774 N N . LYS A 1 100 ? -11.751 -1.073 18.068 1.00 91.31 100 LYS A N 1
ATOM 775 C CA . LYS A 1 100 ? -13.011 -1.048 18.823 1.00 91.31 100 LYS A CA 1
ATOM 776 C C . LYS A 1 100 ? -14.224 -1.361 17.950 1.00 91.31 100 LYS A C 1
ATOM 778 O O . LYS A 1 100 ? -15.312 -1.542 18.491 1.00 91.31 100 LYS A O 1
ATOM 783 N N . SER A 1 101 ? -14.064 -1.399 16.628 1.00 90.69 101 SER A N 1
ATOM 784 C CA . SER A 1 101 ? -15.162 -1.699 15.717 1.00 90.69 101 SER A CA 1
ATOM 785 C C . SER A 1 101 ? -15.597 -3.158 15.860 1.00 90.69 101 SER A C 1
ATOM 787 O O . SER A 1 101 ? -14.781 -4.075 15.999 1.00 90.69 101 SER A O 1
ATOM 789 N N . VAL A 1 102 ? -16.911 -3.374 15.808 1.00 87.31 102 VAL A N 1
ATOM 790 C CA . VAL A 1 102 ? -17.509 -4.710 15.921 1.00 87.31 102 VAL A CA 1
ATOM 791 C C . VAL A 1 102 ? -17.032 -5.616 14.784 1.00 87.31 102 VAL A C 1
ATOM 793 O O . VAL A 1 102 ? -16.764 -6.794 15.009 1.00 87.31 102 VAL A O 1
ATOM 796 N N . ASP A 1 103 ? -16.887 -5.073 13.576 1.00 83.31 103 ASP A N 1
ATOM 797 C CA . ASP A 1 103 ? -16.470 -5.842 12.403 1.00 83.31 103 ASP A CA 1
ATOM 798 C C . ASP A 1 103 ? -15.018 -6.310 12.515 1.00 83.31 103 ASP A C 1
ATOM 800 O O . ASP A 1 103 ? -14.727 -7.478 12.248 1.00 83.31 103 ASP A O 1
ATOM 804 N N . PHE A 1 104 ? -14.110 -5.449 12.989 1.00 85.31 104 PHE A N 1
ATOM 805 C CA . PHE A 1 104 ? -12.735 -5.855 13.267 1.00 85.31 104 PHE A CA 1
ATOM 806 C C . PHE A 1 104 ? -12.678 -6.943 14.337 1.00 85.31 104 PHE A C 1
ATOM 808 O O . PHE A 1 104 ? -12.063 -7.981 14.114 1.00 85.31 104 PHE A O 1
ATOM 815 N N . GLN A 1 105 ? -13.371 -6.759 15.462 1.00 85.38 105 GLN A N 1
ATOM 816 C CA . GLN A 1 105 ? -13.388 -7.745 16.544 1.00 85.38 105 GLN A CA 1
ATOM 817 C C . GLN A 1 105 ? -13.932 -9.101 16.082 1.00 85.38 105 GLN A C 1
ATOM 819 O O . GLN A 1 105 ? -13.344 -10.136 16.394 1.00 85.38 105 GLN A O 1
ATOM 824 N N . LYS A 1 106 ? -15.005 -9.109 15.281 1.00 84.19 106 LYS A N 1
ATOM 825 C CA . LYS A 1 106 ? -15.548 -10.333 14.675 1.00 84.19 106 LYS A CA 1
ATOM 826 C C . LYS A 1 106 ? -14.532 -11.018 13.764 1.00 84.19 106 LYS A C 1
ATOM 828 O O . LYS A 1 106 ? -14.326 -12.220 13.909 1.00 84.19 106 LYS A O 1
ATOM 833 N N . ARG A 1 107 ? -13.869 -10.279 12.864 1.00 79.38 107 ARG A N 1
ATOM 834 C CA . ARG A 1 107 ? -12.820 -10.846 11.993 1.00 79.38 107 ARG A CA 1
ATOM 835 C C . ARG A 1 107 ? -11.674 -11.440 12.808 1.00 79.38 107 ARG A C 1
ATOM 837 O O . ARG A 1 107 ? -11.244 -12.548 12.508 1.00 79.38 107 ARG A O 1
ATOM 844 N N . CYS A 1 108 ? -11.234 -10.753 13.862 1.00 84.44 108 CYS A N 1
ATOM 845 C CA . CYS A 1 108 ? -10.174 -11.244 14.739 1.00 84.44 108 CYS A CA 1
ATOM 846 C C . CYS A 1 108 ? -10.541 -12.562 15.425 1.00 84.44 108 CYS A C 1
ATOM 848 O O . CYS A 1 108 ? -9.702 -13.454 15.510 1.00 84.44 108 CYS A O 1
ATOM 850 N N . LEU A 1 109 ? -11.790 -12.704 15.878 1.00 83.00 109 LEU A N 1
ATOM 851 C CA . LEU A 1 109 ? -12.282 -13.937 16.497 1.00 83.00 109 LEU A CA 1
ATOM 852 C C . LEU A 1 109 ? -12.379 -15.094 15.497 1.00 83.00 109 LEU A C 1
ATOM 854 O O . LEU A 1 109 ? -11.993 -16.211 15.826 1.00 83.00 109 LEU A O 1
ATOM 858 N N . VAL A 1 110 ? -12.879 -14.835 14.285 1.00 81.44 110 VAL A N 1
ATOM 859 C CA . VAL A 1 110 ? -13.062 -15.872 13.254 1.00 81.44 110 VAL A CA 1
ATOM 860 C C . VAL A 1 110 ? -11.722 -16.342 12.686 1.00 81.44 110 VAL A C 1
ATOM 862 O O . VAL A 1 110 ? -11.525 -17.539 12.494 1.00 81.44 110 VAL A O 1
ATOM 865 N N . ASN A 1 111 ? -10.790 -15.416 12.453 1.00 77.31 111 ASN A N 1
ATOM 866 C CA . ASN A 1 111 ? -9.527 -15.703 11.770 1.00 77.31 111 ASN A CA 1
ATOM 867 C C . ASN A 1 111 ? -8.348 -15.922 12.733 1.00 77.31 111 ASN A C 1
ATOM 869 O O . ASN A 1 111 ? -7.247 -16.225 12.285 1.00 77.31 111 ASN A O 1
ATOM 873 N N . ASN A 1 112 ? -8.557 -15.751 14.044 1.00 79.12 112 ASN A N 1
ATOM 874 C CA . ASN A 1 112 ? -7.518 -15.793 15.080 1.00 79.12 112 ASN A CA 1
ATOM 875 C C . ASN A 1 112 ? -6.310 -14.874 14.780 1.00 79.12 112 ASN A C 1
ATOM 877 O O . ASN A 1 112 ? -5.157 -15.222 15.041 1.00 79.12 112 ASN A O 1
ATOM 881 N N . GLN A 1 113 ? -6.566 -13.713 14.170 1.00 76.44 113 GLN A N 1
ATOM 882 C CA . GLN A 1 113 ? -5.544 -12.812 13.628 1.00 76.44 113 GLN A CA 1
ATOM 883 C C . GLN A 1 113 ? -6.002 -11.351 13.704 1.00 76.44 113 GLN A C 1
ATOM 885 O O . GLN A 1 113 ? -7.155 -11.053 13.415 1.00 76.44 113 GLN A O 1
ATOM 890 N N . ALA A 1 114 ? -5.097 -10.430 14.051 1.00 79.31 114 ALA A N 1
ATOM 891 C CA . ALA A 1 114 ? -5.392 -9.004 14.228 1.00 79.31 114 ALA A CA 1
ATOM 892 C C . ALA A 1 114 ? -4.440 -8.114 13.405 1.00 79.31 114 ALA A C 1
ATOM 894 O O . ALA A 1 114 ? -3.607 -7.394 13.953 1.00 79.31 114 ALA A O 1
ATOM 895 N N . PHE A 1 115 ? -4.563 -8.166 12.078 1.00 87.75 115 PHE A N 1
ATOM 896 C CA . PHE A 1 115 ? -3.684 -7.459 11.135 1.00 87.75 115 PHE A CA 1
ATOM 897 C C . PHE A 1 115 ? -4.102 -6.006 10.890 1.00 87.75 115 PHE A C 1
ATOM 899 O O . PHE A 1 115 ? -4.491 -5.603 9.798 1.00 87.75 115 PHE A O 1
ATOM 906 N N . LEU A 1 116 ? -4.067 -5.192 11.942 1.00 91.44 116 LEU A N 1
ATOM 907 C CA . LEU A 1 116 ? -4.510 -3.800 11.870 1.00 91.44 116 LEU A CA 1
ATOM 908 C C . LEU A 1 116 ? -3.613 -2.947 10.961 1.00 91.44 116 LEU A C 1
ATOM 910 O O . LEU A 1 116 ? -4.103 -2.135 10.174 1.00 91.44 116 LEU A O 1
ATOM 914 N N . PHE A 1 117 ? -2.297 -3.112 11.091 1.00 93.56 117 PHE A N 1
ATOM 915 C CA . PHE A 1 117 ? -1.318 -2.340 10.333 1.00 93.56 117 PHE A CA 1
ATOM 916 C C . PHE A 1 117 ? -1.344 -2.725 8.854 1.00 93.56 117 PHE A C 1
ATOM 918 O O . PHE A 1 117 ? -1.355 -1.853 7.985 1.00 93.56 117 PHE A O 1
ATOM 925 N N . GLU A 1 118 ? -1.389 -4.020 8.569 1.00 93.25 118 GLU A N 1
ATOM 926 C CA . GLU A 1 118 ? -1.338 -4.542 7.215 1.00 93.25 118 GLU A CA 1
ATOM 927 C C . GLU A 1 118 ? -2.631 -4.262 6.436 1.00 93.25 118 GLU A C 1
ATOM 929 O O . GLU A 1 118 ? -2.569 -3.959 5.248 1.00 93.25 118 GLU A O 1
ATOM 934 N N . GLU A 1 119 ? -3.791 -4.228 7.097 1.00 92.62 119 GLU A N 1
ATOM 935 C CA . GLU A 1 119 ? -5.037 -3.759 6.475 1.00 92.62 119 GLU A CA 1
ATOM 936 C C . GLU A 1 119 ? -4.967 -2.268 6.094 1.00 92.62 119 GLU A C 1
ATOM 938 O O . GLU A 1 119 ? -5.415 -1.875 5.015 1.00 92.62 119 GLU A O 1
ATOM 943 N N . MET A 1 120 ? -4.350 -1.417 6.929 1.00 95.31 120 MET A N 1
ATOM 944 C CA . MET A 1 120 ? -4.103 -0.012 6.563 1.00 95.31 120 MET A CA 1
ATOM 945 C C . MET A 1 120 ? -3.155 0.094 5.371 1.00 95.31 120 MET A C 1
ATOM 947 O O . MET A 1 120 ? -3.416 0.838 4.425 1.00 95.31 120 MET A O 1
ATOM 951 N N . LEU A 1 121 ? -2.056 -0.658 5.413 1.00 96.25 121 LEU A N 1
ATOM 952 C CA . LEU A 1 121 ? -1.100 -0.747 4.318 1.00 96.25 121 LEU A CA 1
ATOM 953 C C . LEU A 1 121 ? -1.795 -1.140 3.012 1.00 96.25 121 LEU A C 1
ATOM 955 O O . LEU A 1 121 ? -1.546 -0.524 1.971 1.00 96.25 121 LEU A O 1
ATOM 959 N N . TRP A 1 122 ? -2.674 -2.138 3.070 1.00 94.88 122 TRP A N 1
ATOM 960 C CA . TRP A 1 122 ? -3.402 -2.612 1.909 1.00 94.88 122 TRP A CA 1
ATOM 961 C C . TRP A 1 122 ? -4.344 -1.546 1.353 1.00 94.88 122 TRP A C 1
ATOM 963 O O . TRP A 1 122 ? -4.268 -1.259 0.163 1.00 94.88 122 TRP A O 1
ATOM 973 N N . MET A 1 123 ? -5.131 -0.859 2.188 1.00 94.62 123 MET A N 1
ATOM 974 C CA . MET A 1 123 ? -5.993 0.240 1.722 1.00 94.62 123 MET A CA 1
ATOM 975 C C . MET A 1 123 ? -5.206 1.348 1.005 1.00 94.62 123 MET A C 1
ATOM 977 O O . MET A 1 123 ? -5.647 1.856 -0.027 1.00 94.62 123 MET A O 1
ATOM 981 N N . VAL A 1 124 ? -4.024 1.714 1.514 1.00 97.12 124 VAL A N 1
ATOM 982 C CA . VAL A 1 124 ? -3.161 2.711 0.855 1.00 97.12 124 VAL A CA 1
ATOM 983 C C . VAL A 1 124 ? -2.556 2.159 -0.445 1.00 97.12 124 VAL A C 1
ATOM 985 O O . VAL A 1 124 ? -2.385 2.908 -1.405 1.00 97.12 124 VAL A O 1
ATOM 988 N N . THR A 1 125 ? -2.278 0.856 -0.512 1.00 96.88 125 THR A N 1
ATOM 989 C CA . THR A 1 125 ? -1.820 0.173 -1.736 1.00 96.88 125 THR A CA 1
ATOM 990 C C . THR A 1 125 ? -2.915 0.133 -2.801 1.00 96.88 125 THR A C 1
ATOM 992 O O . THR A 1 125 ? -2.649 0.441 -3.961 1.00 96.88 125 THR A O 1
ATOM 995 N N . GLU A 1 126 ? -4.161 -0.156 -2.418 1.00 95.00 126 GLU A N 1
ATOM 996 C CA . GLU A 1 126 ? -5.319 -0.110 -3.318 1.00 95.00 126 GLU A CA 1
ATOM 997 C C . GLU A 1 126 ? -5.572 1.302 -3.860 1.00 95.00 126 GLU A C 1
ATOM 999 O O . GLU A 1 126 ? -5.959 1.451 -5.019 1.00 95.00 126 GLU A O 1
ATOM 1004 N N . LEU A 1 127 ? -5.338 2.335 -3.045 1.00 96.00 127 LEU A N 1
ATOM 1005 C CA . LEU A 1 127 ? -5.395 3.731 -3.477 1.00 96.00 127 LEU A CA 1
ATOM 1006 C C . LEU A 1 127 ? -4.294 4.073 -4.476 1.00 96.00 127 LEU A C 1
ATOM 1008 O O . LEU A 1 127 ? -4.576 4.709 -5.489 1.00 96.00 127 LEU A O 1
ATOM 1012 N N . PHE A 1 128 ? -3.062 3.640 -4.214 1.00 96.75 128 PHE A N 1
ATOM 1013 C CA . PHE A 1 128 ? -1.962 3.846 -5.148 1.00 96.75 128 PHE A CA 1
ATOM 1014 C C . PHE A 1 128 ? -2.255 3.200 -6.510 1.00 96.75 128 PHE A C 1
ATOM 1016 O O . PHE A 1 128 ? -2.122 3.873 -7.529 1.00 96.75 128 PHE A O 1
ATOM 1023 N N . ASP A 1 129 ? -2.695 1.933 -6.538 1.00 95.12 129 ASP A N 1
ATOM 1024 C CA . ASP A 1 129 ? -3.047 1.230 -7.786 1.00 95.12 129 ASP A CA 1
ATOM 1025 C C . ASP A 1 129 ? -4.187 1.940 -8.531 1.00 95.12 129 ASP A C 1
ATOM 1027 O O . ASP A 1 129 ? -4.124 2.115 -9.747 1.00 95.12 129 ASP A O 1
ATOM 1031 N N . ALA A 1 130 ? -5.202 2.420 -7.807 1.00 93.12 130 ALA A N 1
ATOM 1032 C CA . ALA A 1 130 ? -6.322 3.153 -8.395 1.00 93.12 130 ALA A CA 1
ATOM 1033 C C . ALA A 1 130 ? -5.881 4.462 -9.058 1.00 93.12 130 ALA A C 1
ATOM 1035 O O . ALA A 1 130 ? -6.251 4.744 -10.197 1.00 93.12 130 ALA A O 1
ATOM 1036 N N . ILE A 1 131 ? -5.054 5.255 -8.369 1.00 93.69 131 ILE A N 1
ATOM 1037 C CA . ILE A 1 131 ? -4.514 6.497 -8.931 1.00 93.69 131 ILE A CA 1
ATOM 1038 C C . ILE A 1 131 ? -3.610 6.163 -10.119 1.00 93.69 131 ILE A C 1
ATOM 1040 O O . ILE A 1 131 ? -3.758 6.770 -11.176 1.00 93.69 131 ILE A O 1
ATOM 1044 N N . TRP A 1 132 ? -2.714 5.181 -9.985 1.00 93.38 132 TRP A N 1
ATOM 1045 C CA . TRP A 1 132 ? -1.823 4.773 -11.069 1.00 93.38 132 TRP A CA 1
ATOM 1046 C C . TRP A 1 132 ? -2.608 4.423 -12.335 1.00 93.38 132 TRP A C 1
ATOM 1048 O O . TRP A 1 132 ? -2.370 5.003 -13.390 1.00 93.38 132 TRP A O 1
ATOM 1058 N N . THR A 1 133 ? -3.575 3.514 -12.221 1.00 91.06 133 THR A N 1
ATOM 1059 C CA . THR A 1 133 ? -4.377 3.034 -13.355 1.00 91.06 133 THR A CA 1
ATOM 1060 C C . THR A 1 133 ? -5.230 4.135 -13.975 1.00 91.06 133 THR A C 1
ATOM 1062 O O . THR A 1 133 ? -5.250 4.262 -15.196 1.00 91.06 133 THR A O 1
ATOM 1065 N N . THR A 1 134 ? -5.847 4.990 -13.156 1.00 89.44 134 THR A N 1
ATOM 1066 C CA . THR A 1 134 ? -6.650 6.124 -13.641 1.00 89.44 134 THR A CA 1
ATOM 1067 C C . THR A 1 134 ? -5.797 7.138 -14.404 1.00 89.44 134 THR A C 1
ATOM 1069 O O . THR A 1 134 ? -6.197 7.645 -15.448 1.00 89.44 134 THR A O 1
ATOM 1072 N N . ARG A 1 135 ? -4.603 7.468 -13.896 1.00 88.44 135 ARG A N 1
ATOM 1073 C CA . ARG A 1 135 ? -3.726 8.464 -14.533 1.00 88.44 135 ARG A CA 1
ATOM 1074 C C . ARG A 1 135 ? -3.022 7.914 -15.773 1.00 88.44 135 ARG A C 1
ATOM 1076 O O . ARG A 1 135 ? -2.654 8.699 -16.646 1.00 88.44 135 ARG A O 1
ATOM 1083 N N . GLN A 1 136 ? -2.860 6.595 -15.859 1.00 84.12 136 GLN A N 1
ATOM 1084 C CA . GLN A 1 136 ? -2.152 5.924 -16.943 1.00 84.12 136 GLN A CA 1
ATOM 1085 C C . GLN A 1 136 ? -2.886 5.961 -18.291 1.00 84.12 136 GLN A C 1
ATOM 1087 O O . GLN A 1 136 ? -2.219 5.843 -19.317 1.00 84.12 136 GLN A O 1
ATOM 1092 N N . GLU A 1 137 ? -4.208 6.184 -18.327 1.00 78.44 137 GLU A N 1
ATOM 1093 C CA . GLU A 1 137 ? -4.986 6.244 -19.583 1.00 78.44 137 GLU A CA 1
ATOM 1094 C C . GLU A 1 137 ? -4.445 7.278 -20.600 1.00 78.44 137 GLU A C 1
ATOM 1096 O O . GLU A 1 137 ? -4.680 7.135 -21.796 1.00 78.44 137 GLU A O 1
ATOM 1101 N N . GLY A 1 138 ? -3.679 8.285 -20.157 1.00 77.00 138 GLY A N 1
ATOM 1102 C CA . GLY A 1 138 ? -3.063 9.301 -21.023 1.00 77.00 138 GLY A CA 1
ATOM 1103 C C . GLY A 1 138 ? -1.543 9.204 -21.194 1.00 77.00 138 GLY A C 1
ATOM 1104 O O . GLY A 1 138 ? -0.941 10.152 -21.697 1.00 77.00 138 GLY A O 1
ATOM 1105 N N . TRP A 1 139 ? -0.889 8.141 -20.718 1.00 90.06 139 TRP A N 1
ATOM 1106 C CA . TRP A 1 139 ? 0.577 8.041 -20.737 1.00 90.06 139 TRP A CA 1
ATOM 1107 C C . TRP A 1 139 ? 1.107 7.304 -21.968 1.00 90.06 139 TRP A C 1
ATOM 1109 O O . TRP A 1 139 ? 0.539 6.300 -22.398 1.00 90.06 139 TRP A O 1
ATOM 1119 N N . ASP A 1 140 ? 2.265 7.736 -22.476 1.00 88.88 140 ASP A N 1
ATOM 1120 C CA . ASP A 1 140 ? 3.030 6.947 -23.440 1.00 88.88 140 ASP A CA 1
ATOM 1121 C C . ASP A 1 140 ? 3.700 5.762 -22.723 1.00 88.88 140 ASP A C 1
ATOM 1123 O O . ASP A 1 140 ? 4.721 5.880 -22.041 1.00 88.88 140 ASP A O 1
ATOM 1127 N N . ILE A 1 141 ? 3.094 4.583 -22.865 1.00 86.69 141 ILE A N 1
ATOM 1128 C CA . ILE A 1 141 ? 3.589 3.347 -22.24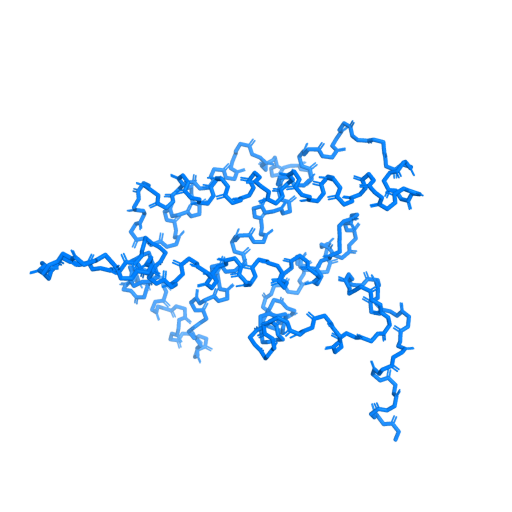9 1.00 86.69 141 ILE A CA 1
ATOM 1129 C C . ILE A 1 141 ? 4.929 2.911 -22.845 1.00 86.69 141 ILE A C 1
ATOM 1131 O O . ILE A 1 141 ? 5.724 2.267 -22.156 1.00 86.69 141 ILE A O 1
ATOM 1135 N N . SER A 1 142 ? 5.189 3.236 -24.112 1.00 86.81 142 SER A N 1
ATOM 1136 C CA . SER A 1 142 ? 6.459 2.903 -24.752 1.00 86.81 142 SER A CA 1
ATOM 1137 C C . SER A 1 142 ? 7.594 3.740 -24.166 1.00 86.81 142 SER A C 1
ATOM 1139 O O . SER A 1 142 ? 8.656 3.197 -23.865 1.00 86.81 142 SER A O 1
ATOM 1141 N N . GLU A 1 143 ? 7.341 5.021 -23.892 1.00 87.75 143 GLU A N 1
ATOM 1142 C CA . GLU A 1 143 ? 8.283 5.891 -23.195 1.00 87.75 143 GLU A CA 1
ATOM 1143 C C . GLU A 1 143 ? 8.536 5.388 -21.770 1.00 87.75 143 GLU A C 1
ATOM 1145 O O . GLU A 1 143 ? 9.685 5.193 -21.385 1.00 87.75 143 GLU A O 1
ATOM 1150 N N . LEU A 1 144 ? 7.481 5.074 -21.012 1.00 84.19 144 LEU A N 1
ATOM 1151 C CA . LEU A 1 144 ? 7.610 4.578 -19.636 1.00 84.19 144 LEU A CA 1
ATOM 1152 C C . LEU A 1 144 ? 8.432 3.293 -19.511 1.00 84.19 144 LEU A C 1
ATOM 1154 O O . LEU A 1 144 ? 9.101 3.095 -18.501 1.00 84.19 144 LEU A O 1
ATOM 1158 N N . LYS A 1 145 ? 8.371 2.410 -20.513 1.00 82.62 145 LYS A N 1
ATOM 1159 C CA . LYS A 1 145 ? 9.143 1.159 -20.521 1.00 82.62 145 LYS A CA 1
ATOM 1160 C C . LYS A 1 145 ? 10.612 1.368 -20.878 1.00 82.62 145 LYS A C 1
ATOM 1162 O O . LYS A 1 145 ? 11.453 0.608 -20.412 1.00 82.62 145 LYS A O 1
ATOM 1167 N N . ASN A 1 146 ? 10.911 2.366 -21.706 1.00 86.31 146 ASN A N 1
ATOM 1168 C CA . ASN A 1 146 ? 12.250 2.581 -22.256 1.00 86.31 146 ASN A CA 1
ATOM 1169 C C . ASN A 1 146 ? 13.016 3.717 -21.561 1.00 86.31 146 ASN A C 1
ATOM 1171 O O . ASN A 1 146 ? 14.218 3.863 -21.769 1.00 86.31 146 ASN A O 1
ATOM 1175 N N . ASN A 1 147 ? 12.335 4.525 -20.747 1.00 87.81 147 ASN A N 1
ATOM 1176 C CA . ASN A 1 147 ? 12.893 5.677 -20.057 1.00 87.81 147 ASN A CA 1
ATOM 1177 C C . ASN A 1 147 ? 12.646 5.569 -18.546 1.00 87.81 147 ASN A C 1
ATOM 1179 O O . ASN A 1 147 ? 11.611 5.985 -18.021 1.00 87.81 147 ASN A O 1
ATOM 1183 N N . GLU A 1 148 ? 13.648 5.051 -17.836 1.00 84.25 148 GLU A N 1
ATOM 1184 C CA . GLU A 1 148 ? 13.630 4.893 -16.378 1.00 84.25 148 GLU A CA 1
ATOM 1185 C C . GLU A 1 148 ? 13.371 6.221 -15.645 1.00 84.25 148 GLU A C 1
ATOM 1187 O O . GLU A 1 148 ? 12.681 6.258 -14.628 1.00 84.25 148 GLU A O 1
ATOM 1192 N N . THR A 1 149 ? 13.854 7.339 -16.195 1.00 85.06 149 THR A N 1
ATOM 1193 C CA . THR A 1 149 ? 13.621 8.665 -15.612 1.00 85.06 149 THR A CA 1
ATOM 1194 C C . THR A 1 149 ? 12.144 9.045 -15.694 1.00 85.06 149 THR A C 1
ATOM 1196 O O . THR A 1 149 ? 11.562 9.449 -14.688 1.00 85.06 149 THR A O 1
ATOM 1199 N N . ALA A 1 150 ? 11.511 8.874 -16.859 1.00 84.38 150 ALA A N 1
ATOM 1200 C CA . ALA A 1 150 ? 10.081 9.141 -17.033 1.00 84.38 150 ALA A CA 1
ATOM 1201 C C . ALA A 1 150 ? 9.227 8.264 -16.103 1.00 84.38 150 ALA A C 1
ATOM 1203 O O . ALA A 1 150 ? 8.297 8.756 -15.459 1.00 84.38 150 ALA A O 1
ATOM 1204 N N . HIS A 1 151 ? 9.592 6.985 -15.975 1.00 87.25 151 HIS A N 1
ATOM 1205 C CA . HIS A 1 151 ? 8.954 6.053 -15.047 1.00 87.25 151 HIS A CA 1
ATOM 1206 C C . HIS A 1 151 ? 9.044 6.530 -13.594 1.00 87.25 151 HIS A C 1
ATOM 1208 O O . HIS A 1 151 ? 8.019 6.649 -12.915 1.00 87.25 151 HIS A O 1
ATOM 1214 N N . TYR A 1 152 ? 10.246 6.898 -13.144 1.00 87.31 152 TYR A N 1
ATOM 1215 C CA . TYR A 1 152 ? 10.474 7.407 -11.795 1.00 87.31 152 TYR A CA 1
ATOM 1216 C C . TYR A 1 152 ? 9.695 8.702 -11.520 1.00 87.31 152 TYR A C 1
ATOM 1218 O O . TYR A 1 152 ? 9.114 8.860 -10.442 1.00 87.31 152 TYR A O 1
ATOM 1226 N N . PHE A 1 153 ? 9.621 9.614 -12.496 1.00 89.88 153 PHE A N 1
ATOM 1227 C CA . PHE A 1 153 ? 8.810 10.826 -12.380 1.00 89.88 153 PHE A CA 1
ATOM 1228 C C . PHE A 1 153 ? 7.328 10.496 -12.172 1.00 89.88 153 PHE A C 1
ATOM 1230 O O . PHE A 1 153 ? 6.730 11.002 -11.219 1.00 89.88 153 PHE A O 1
ATOM 1237 N N . LYS A 1 154 ? 6.747 9.601 -12.984 1.00 93.75 154 LYS A N 1
ATOM 1238 C CA . LYS A 1 154 ? 5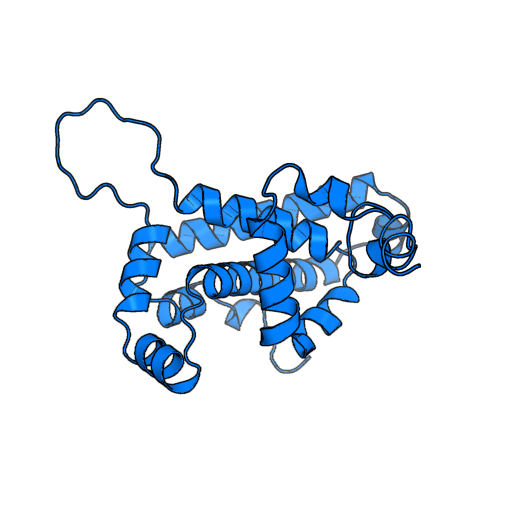.344 9.177 -12.823 1.00 93.75 154 LYS A CA 1
ATOM 1239 C C . LYS A 1 154 ? 5.086 8.479 -11.497 1.00 93.75 154 LYS A C 1
ATOM 1241 O O . LYS A 1 154 ? 4.089 8.772 -10.836 1.00 93.75 154 LYS A O 1
ATOM 1246 N N . PHE A 1 155 ? 6.011 7.635 -11.053 1.00 95.06 155 PHE A N 1
ATOM 1247 C CA . PHE A 1 155 ? 5.961 7.044 -9.721 1.00 95.06 155 PHE A CA 1
ATOM 1248 C C . PHE A 1 155 ? 5.922 8.101 -8.618 1.00 95.06 155 PHE A C 1
ATOM 1250 O O . PHE A 1 155 ? 5.060 8.048 -7.738 1.00 95.06 155 PHE A O 1
ATOM 1257 N N . GLY A 1 156 ? 6.804 9.098 -8.687 1.00 96.12 156 GLY A N 1
ATOM 1258 C CA . GLY A 1 156 ? 6.823 10.215 -7.748 1.00 96.12 156 GLY A CA 1
ATOM 1259 C C . GLY A 1 156 ? 5.513 11.010 -7.727 1.00 96.12 156 GLY A C 1
ATOM 1260 O O . GLY A 1 156 ? 5.017 11.329 -6.643 1.00 96.12 156 GLY A O 1
ATOM 1261 N N . GLU A 1 157 ? 4.930 11.297 -8.895 1.00 95.25 157 GLU A N 1
ATOM 1262 C CA . GLU A 1 157 ? 3.649 12.007 -9.034 1.00 95.25 157 GLU A CA 1
ATOM 1263 C C . GLU A 1 157 ? 2.494 11.234 -8.380 1.00 95.25 157 GLU A C 1
ATOM 1265 O O . GLU A 1 157 ? 1.825 11.768 -7.489 1.00 95.25 157 GLU A O 1
ATOM 1270 N N . VAL A 1 158 ? 2.313 9.960 -8.744 1.00 96.31 158 VAL A N 1
ATOM 1271 C CA . VAL A 1 158 ? 1.253 9.101 -8.185 1.00 96.31 158 VAL A CA 1
ATOM 1272 C C . VAL A 1 158 ? 1.427 8.926 -6.680 1.00 96.31 158 VAL A C 1
ATOM 1274 O O . VAL A 1 158 ? 0.462 9.011 -5.915 1.00 96.31 158 VAL A O 1
ATOM 1277 N N . PHE A 1 159 ? 2.662 8.732 -6.212 1.00 97.62 159 PHE A N 1
ATOM 1278 C CA . PHE A 1 159 ? 2.921 8.558 -4.788 1.00 97.62 159 PHE A CA 1
ATOM 1279 C C . PHE A 1 159 ? 2.652 9.843 -3.996 1.00 97.62 159 PHE A C 1
ATOM 1281 O O . PHE A 1 159 ? 2.129 9.793 -2.880 1.00 97.62 159 PHE A O 1
ATOM 1288 N N . LYS A 1 160 ? 2.963 11.013 -4.565 1.00 97.44 160 LYS A N 1
ATOM 1289 C CA . LYS A 1 160 ? 2.628 12.313 -3.971 1.00 97.44 160 LYS A CA 1
ATOM 1290 C C . LYS A 1 160 ? 1.113 12.501 -3.863 1.00 97.44 160 LYS A C 1
ATOM 1292 O O . LYS A 1 160 ? 0.642 12.912 -2.802 1.00 97.44 160 LYS A O 1
ATOM 1297 N N . GLU A 1 161 ? 0.363 12.172 -4.913 1.00 95.62 161 GLU A N 1
ATOM 1298 C CA . GLU A 1 161 ? -1.103 12.237 -4.912 1.00 95.62 161 GLU A CA 1
ATOM 1299 C C . GLU A 1 161 ? -1.701 11.285 -3.865 1.00 95.62 161 GLU A C 1
ATOM 1301 O O . GLU A 1 161 ? -2.480 11.718 -3.018 1.00 95.62 161 GLU A O 1
ATOM 1306 N N . THR A 1 162 ? -1.231 10.034 -3.825 1.00 97.00 162 THR A N 1
ATOM 1307 C CA . THR A 1 162 ? -1.621 9.026 -2.821 1.00 97.00 162 THR A CA 1
ATOM 1308 C C . THR A 1 162 ? -1.471 9.573 -1.399 1.00 97.00 162 THR A C 1
ATOM 1310 O O . THR A 1 162 ? -2.414 9.551 -0.606 1.00 97.00 162 THR A O 1
ATOM 1313 N N . LYS A 1 163 ? -0.301 10.139 -1.071 1.00 97.56 163 LYS A N 1
ATOM 1314 C CA . LYS A 1 163 ? -0.042 10.743 0.247 1.00 97.56 163 LYS A CA 1
ATOM 1315 C C . LYS A 1 163 ? -0.973 11.917 0.535 1.00 97.56 163 LYS A C 1
ATOM 1317 O O . LYS A 1 163 ? -1.383 12.092 1.680 1.00 97.56 163 LYS A O 1
ATOM 1322 N N . SER A 1 164 ? -1.270 12.735 -0.474 1.00 96.19 164 SER A N 1
ATOM 1323 C CA . SER A 1 164 ? -2.172 13.881 -0.348 1.00 96.19 164 SER A CA 1
ATOM 1324 C C . SER A 1 164 ? -3.588 13.436 0.015 1.00 96.19 164 SER A C 1
ATOM 1326 O O . SER A 1 164 ? -4.154 13.943 0.981 1.00 96.19 164 SER A O 1
ATOM 1328 N N . VAL A 1 165 ? -4.129 12.446 -0.702 1.00 95.75 165 VAL A N 1
ATOM 1329 C CA . VAL A 1 165 ? -5.472 11.895 -0.463 1.00 95.75 165 VAL A CA 1
ATOM 1330 C C . VAL A 1 165 ? -5.568 11.238 0.915 1.00 95.75 165 VAL A C 1
ATOM 1332 O O . VAL A 1 165 ? -6.511 11.517 1.656 1.00 95.75 165 VAL A O 1
ATOM 1335 N N . VAL A 1 166 ? -4.574 10.433 1.311 1.00 96.56 166 VAL A N 1
ATOM 1336 C CA . VAL A 1 166 ? -4.540 9.822 2.653 1.00 96.56 166 VAL A CA 1
ATOM 1337 C C . VAL A 1 166 ? -4.524 10.892 3.743 1.00 96.56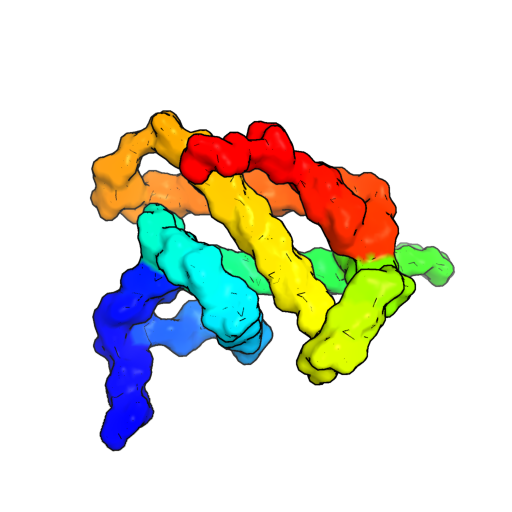 166 VAL A C 1
ATOM 1339 O O . VAL A 1 166 ? -5.321 10.812 4.674 1.00 96.56 166 VAL A O 1
ATOM 1342 N N . ASN A 1 167 ? -3.669 11.914 3.632 1.00 95.81 167 ASN A N 1
ATOM 1343 C CA . ASN A 1 167 ? -3.596 12.979 4.639 1.00 95.81 167 ASN A CA 1
ATOM 1344 C C . ASN A 1 167 ? -4.917 13.751 4.741 1.00 95.81 167 ASN A C 1
ATOM 1346 O O . ASN A 1 167 ? -5.460 13.871 5.833 1.00 95.81 167 ASN A O 1
ATOM 1350 N N . ALA A 1 168 ? -5.472 14.188 3.607 1.00 94.50 168 ALA A N 1
ATOM 1351 C CA . ALA A 1 168 ? -6.745 14.903 3.576 1.00 94.50 168 ALA A CA 1
ATOM 1352 C C . ALA A 1 168 ? -7.904 14.062 4.137 1.00 94.50 168 ALA A C 1
ATOM 1354 O O . ALA A 1 168 ? -8.849 14.599 4.709 1.00 94.50 168 ALA A O 1
ATOM 1355 N N . THR A 1 169 ? -7.839 12.738 3.986 1.00 95.56 169 THR A N 1
ATOM 1356 C CA . THR A 1 169 ? -8.829 11.820 4.556 1.00 95.56 169 THR A CA 1
ATOM 1357 C C . THR A 1 169 ? -8.642 11.648 6.061 1.00 95.56 169 THR A C 1
ATOM 1359 O O . THR A 1 169 ? -9.620 11.667 6.802 1.00 95.56 169 THR A O 1
ATOM 1362 N N . LEU A 1 170 ? -7.400 11.532 6.535 1.00 95.12 170 LEU A N 1
ATOM 1363 C CA . LEU A 1 170 ? -7.083 11.476 7.964 1.00 95.12 170 LEU A CA 1
ATOM 1364 C C . LEU A 1 170 ? -7.492 12.757 8.707 1.00 95.12 170 LEU A C 1
ATOM 1366 O O . LEU A 1 170 ? -7.951 12.668 9.846 1.00 95.12 170 LEU A O 1
ATOM 1370 N N . ASP A 1 171 ? -7.382 13.920 8.061 1.00 94.12 171 ASP A N 1
ATOM 1371 C CA . ASP A 1 171 ? -7.793 15.219 8.614 1.00 94.12 171 ASP A CA 1
ATOM 1372 C C . ASP A 1 171 ? -9.318 15.326 8.814 1.00 94.12 171 ASP A C 1
ATOM 1374 O O . ASP A 1 171 ? -9.789 16.148 9.597 1.00 94.12 171 ASP A O 1
ATOM 1378 N N . LYS A 1 172 ? -10.106 14.452 8.170 1.00 94.19 172 LYS A N 1
ATOM 1379 C CA . LYS A 1 172 ? -11.552 14.305 8.427 1.00 94.19 172 LYS A CA 1
ATOM 1380 C C . LYS A 1 172 ? -11.860 13.453 9.664 1.00 94.19 172 LYS A C 1
ATOM 1382 O O . LYS A 1 172 ? -13.027 13.282 9.999 1.00 94.19 172 LYS A O 1
ATOM 1387 N N . HIS A 1 173 ? -10.838 12.902 10.322 1.00 94.94 173 HIS A N 1
ATOM 1388 C CA . HIS A 1 173 ? -10.942 12.074 11.526 1.00 94.94 173 HIS A CA 1
ATOM 1389 C C . HIS A 1 173 ? -11.948 10.909 11.426 1.00 94.94 173 HIS A C 1
ATOM 1391 O O . HIS A 1 173 ? -12.849 10.802 12.263 1.00 94.94 173 HIS A O 1
ATOM 1397 N N . PRO A 1 174 ? -11.813 10.011 10.431 1.00 94.31 174 PRO A N 1
ATOM 1398 C CA . PRO A 1 174 ? -12.689 8.852 10.338 1.00 94.31 174 PRO A CA 1
ATOM 1399 C C . PRO A 1 174 ? -12.587 7.981 11.601 1.00 94.31 174 PRO A C 1
ATOM 1401 O O . PRO A 1 174 ? -11.485 7.772 12.114 1.00 94.31 174 PRO A O 1
ATOM 1404 N N . PRO A 1 175 ? -13.717 7.452 12.100 1.00 94.06 175 PRO A N 1
ATOM 1405 C CA . PRO A 1 175 ? -13.747 6.707 13.354 1.00 94.06 175 PRO A CA 1
ATOM 1406 C C . PRO A 1 175 ? -13.184 5.286 13.241 1.00 94.06 175 PRO A C 1
ATOM 1408 O O . PRO A 1 175 ? -12.808 4.716 14.255 1.00 94.06 175 PRO A O 1
ATOM 1411 N N . HIS A 1 176 ? -13.164 4.693 12.046 1.00 94.19 176 HIS A N 1
ATOM 1412 C CA . HIS A 1 176 ? -12.699 3.326 11.790 1.00 94.19 176 HIS A CA 1
ATOM 1413 C C . HIS A 1 176 ? -12.417 3.133 10.287 1.00 94.19 176 HIS A C 1
ATOM 1415 O O . HIS A 1 176 ? -12.695 4.024 9.471 1.00 94.19 176 HIS A O 1
ATOM 1421 N N . TYR A 1 177 ? -11.866 1.983 9.891 1.00 92.69 177 TYR A N 1
ATOM 1422 C CA . TYR A 1 177 ? -11.391 1.745 8.523 1.00 92.69 177 TYR A CA 1
ATOM 1423 C C . TYR A 1 177 ? -12.513 1.769 7.494 1.00 92.69 177 TYR A C 1
ATOM 1425 O O . TYR A 1 177 ? -12.310 2.299 6.411 1.00 92.69 177 TYR A O 1
ATOM 1433 N N . GLY A 1 178 ? -13.710 1.281 7.833 1.00 89.19 178 GLY A N 1
ATOM 1434 C CA . GLY A 1 178 ? -14.881 1.385 6.950 1.00 89.19 178 GLY A CA 1
ATOM 1435 C C . GLY A 1 178 ? -15.161 2.821 6.478 1.00 89.19 178 GLY A C 1
ATOM 1436 O O . GLY A 1 178 ? -15.258 3.071 5.278 1.00 89.19 178 GLY A O 1
ATOM 1437 N N . THR A 1 179 ? -15.209 3.793 7.398 1.00 91.81 179 THR A N 1
ATOM 1438 C CA . THR A 1 179 ? -15.402 5.209 7.036 1.00 91.81 179 THR A CA 1
ATOM 1439 C C . THR A 1 179 ? -14.188 5.786 6.318 1.00 91.81 179 THR A C 1
ATOM 1441 O O . THR A 1 179 ? -14.352 6.544 5.369 1.00 91.81 179 THR A O 1
ATOM 1444 N N . PHE A 1 180 ? -12.970 5.431 6.740 1.00 93.56 180 PHE A N 1
ATOM 1445 C CA . PHE A 1 180 ? -11.753 5.861 6.048 1.00 93.56 180 PHE A CA 1
ATOM 1446 C C . PHE A 1 180 ? -11.761 5.401 4.585 1.00 93.56 180 PHE A C 1
ATOM 1448 O O . PHE A 1 180 ? -11.601 6.228 3.694 1.00 93.56 180 PHE A O 1
ATOM 1455 N N . LYS A 1 181 ? -12.051 4.119 4.337 1.00 90.62 181 LYS A N 1
ATOM 1456 C CA . LYS A 1 181 ? -12.147 3.511 3.006 1.00 90.62 181 LYS A CA 1
ATOM 1457 C C . LYS A 1 181 ? -13.198 4.195 2.135 1.00 90.62 181 LYS A C 1
ATOM 1459 O O . LYS A 1 181 ? -12.920 4.492 0.980 1.00 90.62 181 LYS A O 1
ATOM 1464 N N . TYR A 1 182 ? -14.369 4.492 2.698 1.00 88.88 182 TYR A N 1
ATOM 1465 C CA . TYR A 1 182 ? -15.405 5.266 2.012 1.00 88.88 182 TYR A CA 1
ATOM 1466 C C . TYR A 1 182 ? -14.911 6.673 1.632 1.00 88.88 182 TYR A C 1
ATOM 1468 O O . TYR A 1 182 ? -15.081 7.119 0.501 1.00 88.88 182 TYR A O 1
ATOM 1476 N N . LEU A 1 183 ? -14.231 7.366 2.551 1.00 91.12 183 LEU A N 1
ATOM 1477 C CA . LEU A 1 183 ? -13.737 8.730 2.335 1.00 91.12 183 LEU A CA 1
ATOM 1478 C C . LEU A 1 183 ? -12.518 8.832 1.413 1.00 91.12 183 LEU A C 1
ATOM 1480 O O . LEU A 1 183 ? -12.301 9.911 0.857 1.00 91.12 183 LEU A O 1
ATOM 1484 N N . LEU A 1 184 ? -11.763 7.743 1.214 1.00 89.62 184 LEU A N 1
ATOM 1485 C CA . LEU A 1 184 ? -10.777 7.652 0.131 1.00 89.62 184 LEU A CA 1
ATOM 1486 C C . LEU A 1 184 ? -11.437 7.819 -1.251 1.00 89.62 184 LEU A C 1
ATOM 1488 O O . LEU A 1 184 ? -10.731 8.090 -2.219 1.00 89.62 184 LEU A O 1
ATOM 1492 N N . ASN A 1 185 ? -12.774 7.727 -1.321 1.00 69.62 185 ASN A N 1
ATOM 1493 C CA . ASN A 1 185 ? -13.592 7.985 -2.500 1.00 69.62 185 ASN A CA 1
ATOM 1494 C C . ASN A 1 185 ? -13.180 7.118 -3.692 1.00 69.62 185 ASN A C 1
ATOM 1496 O O . ASN A 1 185 ? -12.969 7.606 -4.803 1.00 69.62 185 ASN A O 1
ATOM 1500 N N . PHE A 1 186 ? -13.074 5.812 -3.451 1.00 59.28 186 PHE A N 1
ATOM 1501 C CA . PHE A 1 186 ? -12.843 4.854 -4.522 1.00 59.28 186 PHE A CA 1
ATOM 1502 C C . PHE A 1 186 ? -13.917 4.939 -5.616 1.00 59.28 186 PHE A C 1
ATOM 1504 O O . PHE A 1 186 ? -13.582 4.769 -6.779 1.00 59.28 186 PHE A O 1
ATOM 1511 N N . ASP A 1 187 ? -15.154 5.310 -5.283 1.00 47.41 187 ASP A N 1
ATOM 1512 C CA . ASP A 1 187 ? -16.284 5.375 -6.224 1.00 47.41 187 ASP A CA 1
ATOM 1513 C C . ASP A 1 187 ? -16.153 6.464 -7.314 1.00 47.41 187 ASP A C 1
ATOM 1515 O O . ASP A 1 187 ? -16.877 6.433 -8.304 1.00 47.41 187 ASP A O 1
ATOM 1519 N N . GLY A 1 188 ? -15.214 7.412 -7.182 1.00 50.16 188 GLY A N 1
ATOM 1520 C CA . GLY A 1 188 ? -14.851 8.354 -8.254 1.00 50.16 188 GLY A CA 1
ATOM 1521 C C . GLY A 1 188 ? -13.657 7.919 -9.119 1.00 50.16 188 GLY A C 1
ATOM 1522 O O . GLY A 1 188 ? -13.314 8.622 -10.067 1.00 50.16 188 GLY A O 1
ATOM 1523 N N . LEU A 1 189 ? -12.997 6.808 -8.769 1.00 48.84 189 LEU A N 1
ATOM 1524 C CA . LEU A 1 189 ? -11.778 6.281 -9.408 1.00 48.84 189 LEU A CA 1
ATOM 1525 C C . LEU A 1 189 ? -11.919 4.813 -9.866 1.00 48.84 189 LEU A C 1
ATOM 1527 O O . LEU A 1 189 ? -11.126 4.350 -10.677 1.00 48.84 189 LEU A O 1
ATOM 1531 N N . TYR A 1 190 ? -12.915 4.080 -9.366 1.00 41.00 190 TYR A N 1
ATOM 1532 C CA . TYR A 1 190 ? -13.244 2.708 -9.742 1.00 41.00 190 TYR A CA 1
ATOM 1533 C C . TYR A 1 190 ? -14.571 2.697 -10.510 1.00 41.00 190 TYR A C 1
ATOM 1535 O O . TYR A 1 190 ? -15.644 2.735 -9.912 1.00 41.00 190 TYR A O 1
ATOM 1543 N N . ASP A 1 191 ? -14.508 2.593 -11.838 1.00 38.59 191 ASP A N 1
ATOM 1544 C CA . ASP A 1 191 ? -15.617 1.997 -12.583 1.00 38.59 191 ASP A CA 1
ATOM 1545 C C . ASP A 1 191 ? -15.577 0.491 -12.300 1.00 38.59 191 ASP A C 1
ATOM 1547 O O . ASP A 1 191 ? -14.684 -0.216 -12.765 1.00 38.59 191 ASP A O 1
ATOM 1551 N N . TYR A 1 192 ? -16.517 -0.006 -11.495 1.00 35.50 192 TYR A N 1
ATOM 1552 C CA . TYR A 1 192 ? -16.637 -1.435 -11.180 1.00 35.50 192 TYR A CA 1
ATOM 1553 C C . TYR A 1 192 ? -17.024 -2.300 -12.403 1.00 35.50 192 TYR A C 1
ATOM 1555 O O . TYR A 1 192 ? -17.217 -3.504 -12.247 1.00 35.50 192 TYR A O 1
ATOM 1563 N N . ASN A 1 193 ? -17.123 -1.717 -13.608 1.00 34.66 193 ASN A N 1
ATOM 1564 C CA . ASN A 1 193 ? -17.460 -2.406 -14.857 1.00 34.66 193 ASN A CA 1
ATOM 1565 C C . ASN A 1 193 ? -16.310 -2.504 -15.880 1.00 34.66 193 ASN A C 1
ATOM 1567 O O . ASN A 1 193 ? -16.583 -2.763 -17.055 1.00 34.66 193 ASN A O 1
ATOM 1571 N N . LYS A 1 194 ? -15.045 -2.319 -15.479 1.00 36.72 194 LYS A N 1
ATOM 1572 C CA . LYS A 1 194 ? -13.881 -2.577 -16.347 1.00 36.72 194 LYS A CA 1
ATOM 1573 C C . LYS A 1 194 ? -12.963 -3.669 -15.805 1.00 36.72 194 LYS A C 1
ATOM 1575 O O . LYS A 1 194 ? -12.645 -3.644 -14.596 1.00 36.72 194 LYS A O 1
#